Protein AF-A0A7C4EE98-F1 (afdb_monomer_lite)

Sequence (239 aa):
MAIRALLILAWLLTGASARAADLVVQLPQDARPRTAAAVATSMKLQSPGQIDGRTITYSNLLPATAYNLLITLHDGTVLTGVDMRWHSIEKPAADPRPLSDDDREQIRALVQDVRQFYDRSEILILQGDHDRATALVQQIRDSAFHSDKGGEVIWRVELWYFKNRHGGWERVSQTNKVLRRERFASRRLYQDQTSRIRWLPLLGGIELPKDGPPLTISLESLQPQTRPAAPSPADAASD

pLDDT: mean 84.65, std 18.75, range [30.66, 98.5]

Foldseek 3Di:
DDDDDDDDDPPPPPPVPQDKFKAKEAEAPPFAWDWKWKAFPVDRDIFTWDDDGRMTMTIRDGFPTWTWMWTATPVRFIETADAFDDLDPDDDDPDFAADDPVNVVLVQVVQQVDDPQFPGKDFPDWDGGLFKIKTWMKTKHQDDDDVDPHAKMKIWTKIWMWGQDPNHIDTDPPSIDTPDIDIGPHPVVVCVNVVSYQYENQSGRDGDHSDDHHHYHYDNDSHHDDDDPDPDPVVVPPD

Structure (mmCIF, N/CA/C/O backbone):
data_AF-A0A7C4EE98-F1
#
_entry.id   AF-A0A7C4EE98-F1
#
loop_
_atom_site.group_PDB
_atom_site.id
_atom_site.type_symbol
_atom_site.label_atom_id
_atom_site.label_alt_id
_atom_site.label_comp_id
_atom_site.label_asym_id
_atom_site.label_entity_id
_atom_site.label_seq_id
_atom_site.pdbx_PDB_ins_code
_atom_site.Cartn_x
_atom_site.Cartn_y
_atom_site.Cartn_z
_atom_site.occupancy
_atom_site.B_iso_or_equiv
_atom_site.auth_seq_id
_atom_site.auth_comp_id
_atom_site.auth_asym_id
_atom_site.auth_atom_id
_atom_site.pdbx_PDB_model_num
ATOM 1 N N . MET A 1 1 ? 43.988 61.043 5.765 1.00 46.03 1 MET A N 1
ATOM 2 C CA . MET A 1 1 ? 42.739 61.214 4.991 1.00 46.03 1 MET A CA 1
ATOM 3 C C . MET A 1 1 ? 42.918 60.532 3.641 1.00 46.03 1 MET A C 1
ATOM 5 O O . MET A 1 1 ? 43.632 61.074 2.817 1.00 46.03 1 MET A O 1
ATOM 9 N N . ALA A 1 2 ? 42.350 59.338 3.458 1.00 39.41 2 ALA A N 1
ATOM 10 C CA . ALA A 1 2 ? 41.950 58.767 2.165 1.00 39.41 2 ALA A CA 1
ATOM 11 C C . ALA A 1 2 ? 41.293 57.404 2.443 1.00 39.41 2 ALA A C 1
ATOM 13 O O . ALA A 1 2 ? 41.957 56.428 2.774 1.00 39.41 2 ALA A O 1
ATOM 14 N N . ILE A 1 3 ? 39.965 57.400 2.398 1.00 44.47 3 ILE A N 1
ATOM 15 C CA . ILE A 1 3 ? 39.073 56.242 2.503 1.00 44.47 3 ILE A CA 1
ATOM 16 C C . ILE A 1 3 ? 38.818 55.739 1.080 1.00 44.47 3 ILE A C 1
ATOM 18 O O . ILE A 1 3 ? 38.546 56.586 0.229 1.00 44.47 3 ILE A O 1
ATOM 22 N N . ARG A 1 4 ? 38.852 54.413 0.851 1.00 41.12 4 ARG A N 1
ATOM 23 C CA . ARG A 1 4 ? 38.149 53.610 -0.193 1.00 41.12 4 ARG A CA 1
ATOM 24 C C . ARG A 1 4 ? 38.971 52.342 -0.489 1.00 41.12 4 ARG A C 1
ATOM 26 O O . ARG A 1 4 ? 40.186 52.419 -0.514 1.00 41.12 4 ARG A O 1
ATOM 33 N N . ALA A 1 5 ? 38.427 51.158 -0.737 1.00 38.50 5 ALA A N 1
ATOM 34 C CA . ALA A 1 5 ? 37.055 50.702 -0.894 1.00 38.50 5 ALA A CA 1
ATOM 35 C C . ALA A 1 5 ? 37.012 49.218 -0.484 1.00 38.50 5 ALA A C 1
ATOM 37 O O . ALA A 1 5 ? 37.870 48.442 -0.899 1.00 38.50 5 ALA A O 1
ATOM 38 N N . LEU A 1 6 ? 36.025 48.828 0.324 1.00 41.94 6 LEU A N 1
ATOM 39 C CA . LEU A 1 6 ? 35.748 47.427 0.630 1.00 41.94 6 LEU A CA 1
ATOM 40 C C . LEU A 1 6 ? 34.720 46.926 -0.395 1.00 41.94 6 LEU A C 1
ATOM 42 O O . LEU A 1 6 ? 33.565 47.348 -0.380 1.00 41.94 6 LEU A O 1
ATOM 46 N N . LEU A 1 7 ? 35.161 46.069 -1.314 1.00 41.66 7 LEU A N 1
ATOM 47 C CA . LEU A 1 7 ? 34.306 45.332 -2.243 1.00 41.66 7 LEU A CA 1
ATOM 48 C C . LEU A 1 7 ? 33.562 44.247 -1.453 1.00 41.66 7 LEU A C 1
ATOM 50 O O . LEU A 1 7 ? 34.134 43.213 -1.117 1.00 41.66 7 LEU A O 1
ATOM 54 N N . ILE A 1 8 ? 32.292 44.491 -1.130 1.00 42.56 8 ILE A N 1
ATOM 55 C CA . ILE A 1 8 ? 31.392 43.457 -0.611 1.00 42.56 8 ILE A CA 1
ATOM 56 C C . ILE A 1 8 ? 30.838 42.703 -1.820 1.00 42.56 8 ILE A C 1
ATOM 58 O O . ILE A 1 8 ? 29.968 43.191 -2.540 1.00 42.56 8 ILE A O 1
ATOM 62 N N . LEU A 1 9 ? 31.389 41.515 -2.056 1.00 43.41 9 LEU A N 1
ATOM 63 C CA . LEU A 1 9 ? 30.912 40.565 -3.051 1.00 43.41 9 LEU A CA 1
ATOM 64 C C . LEU A 1 9 ? 29.631 39.907 -2.515 1.00 43.41 9 LEU A C 1
ATOM 66 O O . LEU A 1 9 ? 29.686 38.948 -1.747 1.00 43.41 9 LEU A O 1
ATOM 70 N N . ALA A 1 10 ? 28.472 40.452 -2.883 1.00 40.06 10 ALA A N 1
ATOM 71 C CA . ALA A 1 10 ? 27.182 39.834 -2.608 1.00 40.06 10 ALA A CA 1
ATOM 72 C C . ALA A 1 10 ? 27.034 38.575 -3.478 1.00 40.06 10 ALA A C 1
ATOM 74 O O . ALA A 1 10 ? 26.709 38.651 -4.662 1.00 40.06 10 ALA A O 1
ATOM 75 N N . TRP A 1 11 ? 27.299 37.409 -2.890 1.00 44.88 11 TRP A N 1
ATOM 76 C CA . TRP A 1 11 ? 26.906 36.131 -3.471 1.00 44.88 11 TRP A CA 1
ATOM 77 C C . TRP A 1 11 ? 25.377 36.050 -3.477 1.00 44.88 11 TRP A C 1
ATOM 79 O O . TRP A 1 11 ? 24.742 35.824 -2.448 1.00 44.88 11 TRP A O 1
ATOM 89 N N . LEU A 1 12 ? 24.786 36.255 -4.654 1.00 40.84 12 LEU A N 1
ATOM 90 C CA . LEU A 1 12 ? 23.417 35.857 -4.955 1.00 40.84 12 LEU A CA 1
ATOM 91 C C . LEU A 1 12 ? 23.330 34.332 -4.825 1.00 40.84 12 LEU A C 1
ATOM 93 O O . LEU A 1 12 ? 23.639 33.591 -5.754 1.00 40.84 12 LEU A O 1
ATOM 97 N N . LEU A 1 13 ? 22.907 33.868 -3.651 1.00 40.53 13 LEU A N 1
ATOM 98 C CA . LEU A 1 13 ? 22.314 32.548 -3.476 1.00 40.53 13 LEU A CA 1
ATOM 99 C C . LEU A 1 13 ? 21.008 32.528 -4.277 1.00 40.53 13 LEU A C 1
ATOM 101 O O . LEU A 1 13 ? 19.932 32.808 -3.753 1.00 40.53 13 LEU A O 1
ATOM 105 N N . THR A 1 14 ? 21.095 32.211 -5.566 1.00 42.62 14 THR A N 1
ATOM 106 C CA . THR A 1 14 ? 19.954 31.760 -6.364 1.00 42.62 14 THR A CA 1
ATOM 107 C C . THR A 1 14 ? 19.571 30.363 -5.884 1.00 42.62 14 THR A C 1
ATOM 109 O O . THR A 1 14 ? 19.833 29.349 -6.526 1.00 42.62 14 THR A O 1
ATOM 112 N N . GLY A 1 15 ? 18.961 30.300 -4.699 1.00 40.34 15 GLY A N 1
ATOM 113 C CA . GLY A 1 15 ? 18.220 29.124 -4.283 1.00 40.34 15 GLY A CA 1
ATOM 114 C C . GLY A 1 15 ? 17.138 28.889 -5.326 1.00 40.34 15 GLY A C 1
ATOM 115 O O . GLY A 1 15 ? 16.250 29.722 -5.494 1.00 40.34 15 GLY A O 1
ATOM 116 N N . ALA A 1 16 ? 17.241 27.794 -6.075 1.00 44.59 16 ALA A N 1
ATOM 117 C CA . ALA A 1 16 ? 16.157 27.342 -6.926 1.00 44.59 16 ALA A CA 1
ATOM 118 C C . ALA A 1 16 ? 14.964 27.049 -6.010 1.00 44.59 16 ALA A C 1
ATOM 120 O O . ALA A 1 16 ? 14.905 25.989 -5.390 1.00 44.59 16 ALA A O 1
ATOM 121 N N . SER A 1 17 ? 14.049 28.008 -5.877 1.00 48.56 17 SER A N 1
ATOM 122 C CA . SER A 1 17 ? 12.783 27.800 -5.188 1.00 48.56 17 SER A CA 1
ATOM 123 C C . SER A 1 17 ? 12.078 26.662 -5.909 1.00 48.56 17 SER A C 1
ATOM 125 O O . SER A 1 17 ? 11.621 26.831 -7.040 1.00 48.56 17 SER A O 1
ATOM 127 N N . ALA A 1 18 ? 12.057 25.479 -5.296 1.00 54.88 18 ALA A N 1
ATOM 128 C CA . ALA A 1 18 ? 11.230 24.387 -5.773 1.00 54.88 18 ALA A CA 1
ATOM 129 C C . ALA A 1 18 ? 9.796 24.921 -5.820 1.00 54.88 18 ALA A C 1
ATOM 131 O O . ALA A 1 18 ? 9.257 25.345 -4.794 1.00 54.88 18 ALA A O 1
ATOM 132 N N . ARG A 1 19 ? 9.219 25.009 -7.020 1.00 61.69 19 ARG A N 1
ATOM 133 C CA . ARG A 1 19 ? 7.836 25.440 -7.154 1.00 61.69 19 ARG A CA 1
ATOM 134 C C . ARG A 1 19 ? 6.951 24.351 -6.573 1.00 61.69 19 ARG A C 1
ATOM 136 O O . ARG A 1 19 ? 7.147 23.172 -6.83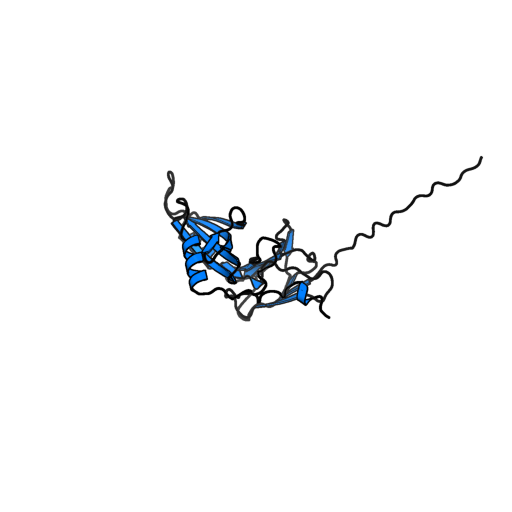2 1.00 61.69 19 ARG A O 1
ATOM 143 N N . ALA A 1 20 ? 6.015 24.785 -5.746 1.00 73.19 20 ALA A N 1
ATOM 144 C CA . ALA A 1 20 ? 4.870 24.010 -5.320 1.00 73.19 20 ALA A CA 1
ATOM 145 C C . ALA A 1 20 ? 4.225 23.302 -6.524 1.00 73.19 20 ALA A C 1
ATOM 147 O O . ALA A 1 20 ? 3.910 23.965 -7.512 1.00 73.19 20 ALA A O 1
ATOM 148 N N . ALA A 1 21 ? 4.044 21.985 -6.436 1.00 86.12 21 ALA A N 1
ATOM 149 C CA . ALA A 1 21 ? 3.296 21.209 -7.418 1.00 86.12 21 ALA A CA 1
ATOM 150 C C . ALA A 1 21 ? 1.961 20.744 -6.824 1.00 86.12 21 ALA A C 1
ATOM 152 O O . ALA A 1 21 ? 1.865 20.469 -5.622 1.00 86.12 21 ALA A O 1
ATOM 153 N N . ASP A 1 22 ? 0.951 20.636 -7.683 1.00 91.69 22 ASP A N 1
ATOM 154 C CA . ASP A 1 22 ? -0.396 20.233 -7.298 1.00 91.69 22 ASP A CA 1
ATOM 155 C C . ASP A 1 22 ? -0.695 18.805 -7.774 1.00 91.69 22 ASP A C 1
ATOM 157 O O . ASP A 1 22 ? -0.281 18.376 -8.855 1.00 91.69 22 ASP A O 1
ATOM 161 N N . LEU A 1 23 ? -1.438 18.067 -6.954 1.00 95.62 23 LEU A N 1
ATOM 162 C CA . LEU A 1 23 ? -1.912 16.715 -7.229 1.00 95.62 23 LEU A CA 1
ATOM 163 C C . LEU A 1 23 ? -3.426 16.675 -7.072 1.00 95.62 23 LEU A C 1
ATOM 165 O O . LEU A 1 23 ? -3.955 17.060 -6.031 1.00 95.62 23 LEU A O 1
ATOM 169 N N . VAL A 1 24 ? -4.114 16.149 -8.076 1.00 96.94 24 VAL A N 1
ATOM 170 C CA . VAL A 1 24 ? -5.563 15.967 -8.076 1.00 96.94 24 VAL A CA 1
ATOM 171 C C . VAL A 1 24 ? -5.880 14.478 -8.095 1.00 96.94 24 VAL A C 1
ATOM 173 O O . VAL A 1 24 ? -5.352 13.728 -8.913 1.00 96.94 24 VAL A O 1
ATOM 176 N N . VAL A 1 25 ? -6.766 14.039 -7.207 1.00 97.50 25 VAL A N 1
ATOM 177 C CA . VAL A 1 25 ? -7.288 12.671 -7.172 1.00 97.50 25 VAL A CA 1
ATOM 178 C C . VAL A 1 25 ? -8.790 12.700 -7.390 1.00 97.50 25 VAL A C 1
ATOM 180 O O . VAL A 1 25 ? -9.510 13.373 -6.659 1.00 97.50 25 VAL A O 1
ATOM 183 N N . GLN A 1 26 ? -9.270 11.938 -8.365 1.00 97.56 26 GLN A N 1
ATOM 184 C CA . GLN A 1 26 ? -10.691 11.731 -8.621 1.00 97.56 26 GLN A CA 1
ATOM 185 C C . GLN A 1 26 ? -11.092 10.342 -8.124 1.00 97.56 26 GLN A C 1
ATOM 187 O O . GLN A 1 26 ? -10.565 9.333 -8.591 1.00 97.56 26 GLN A O 1
ATOM 192 N N . LEU A 1 27 ? -12.013 10.283 -7.165 1.00 96.94 27 LEU A N 1
ATOM 193 C CA . LEU A 1 27 ? -12.520 9.033 -6.595 1.00 96.94 27 LEU A CA 1
ATOM 194 C C . LEU A 1 27 ? -13.693 8.451 -7.413 1.00 96.94 27 LEU A C 1
ATOM 196 O O . LEU A 1 27 ? -14.410 9.221 -8.065 1.00 96.94 27 LEU A O 1
ATOM 200 N N . PRO A 1 28 ? -13.951 7.126 -7.356 1.00 95.38 28 PRO A N 1
ATOM 201 C CA . PRO A 1 28 ? -15.078 6.505 -8.056 1.00 95.38 28 PRO A CA 1
ATOM 202 C C . PRO A 1 28 ? -16.425 7.003 -7.513 1.00 95.38 28 PRO A C 1
ATOM 204 O O . PRO A 1 28 ? -16.492 7.639 -6.462 1.00 95.38 28 PRO A O 1
ATOM 207 N N . GLN A 1 29 ? -17.510 6.775 -8.259 1.00 90.81 29 GLN A N 1
ATOM 208 C CA . GLN A 1 29 ? -18.817 7.401 -7.994 1.00 90.81 29 GLN A CA 1
ATOM 209 C C . GLN A 1 29 ? -19.398 7.096 -6.604 1.00 90.81 29 GLN A C 1
ATOM 211 O O . GLN A 1 29 ? -20.110 7.924 -6.038 1.00 90.81 29 GLN A O 1
ATOM 216 N N . ASP A 1 30 ? -19.090 5.927 -6.056 1.00 90.06 30 ASP A N 1
ATOM 217 C CA . ASP A 1 30 ? -19.547 5.432 -4.760 1.00 90.06 30 ASP A CA 1
ATOM 218 C C . ASP A 1 30 ? -18.696 5.926 -3.577 1.00 90.06 30 ASP A C 1
ATOM 220 O O . ASP A 1 30 ? -19.138 5.881 -2.426 1.00 90.06 30 ASP A O 1
ATOM 224 N N . ALA A 1 31 ? -17.501 6.457 -3.836 1.00 95.31 31 ALA A N 1
ATOM 225 C CA . ALA A 1 31 ? -16.585 6.894 -2.796 1.00 95.31 31 ALA A CA 1
ATOM 226 C C . ALA A 1 31 ? -16.911 8.305 -2.285 1.00 95.31 31 ALA A C 1
ATOM 228 O O . ALA A 1 31 ? -17.008 9.273 -3.042 1.00 95.31 31 ALA A O 1
ATOM 229 N N . ARG A 1 32 ? -17.019 8.432 -0.958 1.00 97.25 32 ARG A N 1
ATOM 230 C CA . ARG A 1 32 ? -17.240 9.709 -0.263 1.00 97.25 32 ARG A CA 1
ATOM 231 C C . ARG A 1 32 ? -16.076 9.997 0.682 1.00 97.25 32 ARG A C 1
ATOM 233 O O . ARG A 1 32 ? -16.052 9.422 1.775 1.00 97.25 32 ARG A O 1
ATOM 240 N N . PRO A 1 33 ? -15.106 10.838 0.290 1.00 97.94 33 PRO A N 1
ATOM 241 C CA . PRO A 1 33 ? -13.953 11.139 1.127 1.00 97.94 33 PRO A CA 1
ATOM 242 C C . PRO A 1 33 ? -14.365 11.989 2.330 1.00 97.94 33 PRO A C 1
ATOM 244 O O . PRO A 1 33 ? -15.093 12.966 2.200 1.00 97.94 33 PRO A O 1
ATOM 247 N N . ARG A 1 34 ? -13.882 11.603 3.511 1.00 98.25 34 ARG A N 1
ATOM 248 C CA . ARG A 1 34 ? -14.052 12.327 4.776 1.00 98.25 34 ARG A CA 1
ATOM 249 C C . ARG A 1 34 ? -12.792 13.103 5.145 1.00 98.25 34 ARG A C 1
ATOM 251 O O . ARG A 1 34 ? -12.872 14.237 5.601 1.00 98.25 34 ARG A O 1
ATOM 258 N N . THR A 1 35 ? -11.628 12.477 4.991 1.00 98.50 35 THR A N 1
ATOM 259 C CA . THR A 1 35 ? -10.321 13.103 5.231 1.00 98.50 35 THR A CA 1
ATOM 260 C C . THR A 1 35 ? -9.341 12.664 4.161 1.00 98.50 35 THR A C 1
ATOM 262 O O . THR A 1 35 ? -9.396 11.514 3.725 1.00 98.50 35 THR A O 1
ATOM 265 N N . ALA A 1 36 ? -8.398 13.528 3.806 1.00 98.31 36 ALA A N 1
ATOM 266 C CA . ALA A 1 36 ? -7.365 13.215 2.835 1.00 98.31 36 ALA A CA 1
ATOM 267 C C . ALA A 1 36 ? -6.030 13.846 3.238 1.00 98.31 36 ALA A C 1
ATOM 269 O O . ALA A 1 36 ? -5.986 14.997 3.674 1.00 98.31 36 ALA A O 1
ATOM 270 N N . ALA A 1 37 ? -4.941 13.099 3.085 1.00 98.31 37 ALA A N 1
ATOM 271 C CA . ALA A 1 37 ? -3.594 13.585 3.344 1.00 98.31 37 ALA A CA 1
ATOM 272 C C . ALA A 1 37 ? -2.573 12.958 2.389 1.00 98.31 37 ALA A C 1
ATOM 274 O O . ALA A 1 37 ? -2.687 11.785 2.048 1.00 98.31 37 ALA A O 1
ATOM 275 N N . ALA A 1 38 ? -1.574 13.733 1.983 1.00 97.81 38 ALA A N 1
ATOM 276 C CA . ALA A 1 38 ? -0.376 13.256 1.309 1.00 97.81 38 ALA A CA 1
ATOM 277 C C . ALA A 1 38 ? 0.753 13.176 2.340 1.00 97.81 38 ALA A C 1
ATOM 279 O O . ALA A 1 38 ? 1.055 14.163 3.011 1.00 97.81 38 ALA A O 1
ATOM 280 N N . VAL A 1 39 ? 1.367 12.005 2.487 1.00 96.94 39 VAL A N 1
ATOM 281 C CA . VAL A 1 39 ? 2.438 11.754 3.457 1.00 96.94 39 VAL A CA 1
ATOM 282 C C . VAL A 1 39 ? 3.746 11.564 2.706 1.00 96.94 39 VAL A C 1
ATOM 284 O O . VAL A 1 39 ? 3.877 10.621 1.922 1.00 96.94 39 VAL A O 1
ATOM 287 N N . ALA A 1 40 ? 4.712 12.450 2.936 1.00 95.31 40 ALA A N 1
ATOM 288 C CA . ALA A 1 40 ? 6.035 12.321 2.341 1.00 95.31 40 ALA A CA 1
ATOM 289 C C . ALA A 1 40 ? 6.738 11.079 2.909 1.00 95.31 40 ALA A C 1
ATOM 291 O O . ALA A 1 40 ? 6.761 10.844 4.114 1.00 95.31 40 ALA A O 1
ATOM 292 N N . THR A 1 41 ? 7.321 10.257 2.044 1.00 88.81 41 THR A N 1
ATOM 293 C CA . THR A 1 41 ? 7.880 8.954 2.444 1.00 88.81 41 THR A CA 1
ATOM 294 C C . THR A 1 41 ? 9.255 9.046 3.108 1.00 88.81 41 THR A C 1
ATOM 296 O O . THR A 1 41 ? 9.636 8.125 3.833 1.00 88.81 41 THR A O 1
ATOM 299 N N . SER A 1 42 ? 9.992 10.132 2.862 1.00 86.69 42 SER A N 1
ATOM 300 C CA . SER A 1 42 ? 11.355 10.375 3.353 1.00 86.69 42 SER A CA 1
ATOM 301 C C . SER A 1 42 ? 11.418 11.292 4.577 1.00 86.69 42 SER A C 1
ATOM 303 O O . SER A 1 42 ? 12.473 11.427 5.193 1.00 86.69 42 SER A O 1
ATOM 305 N N . MET A 1 43 ? 10.306 11.929 4.948 1.00 88.75 43 MET A N 1
ATOM 306 C CA . MET A 1 43 ? 10.261 12.928 6.014 1.00 88.75 43 MET A CA 1
ATOM 307 C C . MET A 1 43 ? 8.910 12.911 6.722 1.00 88.75 43 MET A C 1
ATOM 309 O O . MET A 1 43 ? 7.908 12.475 6.170 1.00 88.75 43 MET A O 1
ATOM 313 N N . LYS A 1 44 ? 8.855 13.430 7.948 1.00 86.19 44 LYS A N 1
ATOM 314 C CA . LYS A 1 44 ? 7.610 13.527 8.728 1.00 86.19 44 LYS A CA 1
ATOM 315 C C . LYS A 1 44 ? 6.750 14.719 8.281 1.00 86.19 44 LYS A C 1
ATOM 317 O O . LYS A 1 44 ? 6.345 15.526 9.111 1.00 86.19 44 LYS A O 1
ATOM 322 N N . LEU A 1 45 ? 6.520 14.851 6.975 1.00 93.19 45 LEU A N 1
ATOM 323 C CA . LEU A 1 45 ? 5.677 15.889 6.388 1.00 93.19 45 LEU A CA 1
ATOM 324 C C . LEU A 1 45 ? 4.355 15.277 5.933 1.00 93.19 45 LEU A C 1
ATOM 326 O O . LEU A 1 45 ? 4.334 14.301 5.180 1.00 93.19 45 LEU A O 1
ATOM 330 N N . GLN A 1 46 ? 3.262 15.889 6.372 1.00 95.75 46 GLN A N 1
ATOM 331 C CA . GLN A 1 46 ? 1.916 15.548 5.951 1.00 95.75 46 GLN A CA 1
ATOM 332 C C . GLN A 1 46 ? 1.224 16.807 5.439 1.00 95.75 46 GLN A C 1
ATOM 334 O O . GLN A 1 46 ? 1.148 17.807 6.152 1.00 95.75 46 GLN A O 1
ATOM 339 N N . SER A 1 47 ? 0.698 16.731 4.223 1.00 96.75 47 SER A N 1
ATOM 340 C CA . SER A 1 47 ? -0.034 17.820 3.583 1.00 96.75 47 SER A CA 1
ATOM 341 C C . SER A 1 47 ? -1.511 17.436 3.471 1.00 96.75 47 SER A C 1
ATOM 343 O O . SER A 1 47 ? -1.813 16.389 2.891 1.00 96.75 47 SER A O 1
ATOM 345 N N . PRO A 1 48 ? -2.447 18.217 4.034 1.00 97.88 48 PRO A N 1
ATOM 346 C CA . PRO A 1 48 ? -3.871 17.924 3.911 1.00 97.88 48 PRO A CA 1
ATOM 347 C C . PRO A 1 48 ? -4.344 18.106 2.462 1.00 97.88 48 PRO A C 1
ATOM 349 O O . PRO A 1 48 ? -3.879 19.002 1.760 1.00 97.88 48 PRO A O 1
ATOM 352 N N . GLY A 1 49 ? -5.276 17.260 2.027 1.00 97.62 49 GLY A N 1
ATOM 353 C CA . GLY A 1 49 ? -5.988 17.426 0.761 1.00 97.62 49 GLY A CA 1
ATOM 354 C C . GLY A 1 49 ? -7.281 18.212 0.962 1.00 97.62 49 GLY A C 1
ATOM 355 O O . GLY A 1 49 ? -8.013 17.968 1.924 1.00 97.62 49 GLY A O 1
ATOM 356 N N . GLN A 1 50 ? -7.574 19.137 0.055 1.00 98.31 50 GLN A N 1
ATOM 357 C CA . GLN A 1 50 ? -8.868 19.807 -0.031 1.00 98.31 50 GLN A CA 1
ATOM 358 C C . GLN A 1 50 ? -9.858 18.897 -0.752 1.00 98.31 50 GLN A C 1
ATOM 360 O O . GLN A 1 50 ? -9.569 18.413 -1.841 1.00 98.31 50 GLN A O 1
ATOM 365 N N . ILE A 1 51 ? -11.007 18.648 -0.129 1.00 98.44 51 ILE A N 1
ATOM 366 C CA . ILE A 1 51 ? -12.046 17.759 -0.652 1.00 98.44 51 ILE A CA 1
ATOM 367 C C . ILE A 1 51 ? -13.162 18.609 -1.265 1.00 98.44 51 ILE A C 1
ATOM 369 O O . ILE A 1 51 ? -13.783 19.398 -0.555 1.00 98.44 51 ILE A O 1
ATOM 373 N N . ASP A 1 52 ? -13.446 18.389 -2.547 1.00 97.50 52 ASP A N 1
ATOM 374 C CA . ASP A 1 52 ? -14.604 18.928 -3.265 1.00 97.50 52 ASP A CA 1
ATOM 375 C C . ASP A 1 52 ? -15.378 17.778 -3.929 1.00 97.50 52 ASP A C 1
ATOM 377 O O . ASP A 1 52 ? -15.012 17.244 -4.983 1.00 97.50 52 ASP A O 1
ATOM 381 N N . GLY A 1 53 ? -16.423 17.310 -3.243 1.00 96.19 53 GLY A N 1
ATOM 382 C CA . GLY A 1 53 ? -17.182 16.128 -3.641 1.00 96.19 53 GLY A CA 1
ATOM 383 C C . GLY A 1 53 ? -16.306 14.871 -3.699 1.00 96.19 53 GLY A C 1
ATOM 384 O O . GLY A 1 53 ? -15.950 14.302 -2.669 1.00 96.19 53 GLY A O 1
ATOM 385 N N . ARG A 1 54 ? -15.992 14.413 -4.917 1.00 96.69 54 ARG A N 1
ATOM 386 C CA . ARG A 1 54 ? -15.136 13.237 -5.185 1.00 96.69 54 ARG A CA 1
ATOM 387 C C . ARG A 1 54 ? -13.723 13.606 -5.626 1.00 96.69 54 ARG A C 1
ATOM 389 O O . ARG A 1 54 ? -12.907 12.714 -5.856 1.00 96.69 54 ARG A O 1
ATOM 396 N N . THR A 1 55 ? -13.454 14.894 -5.769 1.00 97.75 55 THR A N 1
ATOM 397 C CA . THR A 1 55 ? -12.158 15.418 -6.172 1.00 97.75 55 THR A CA 1
ATOM 398 C C . THR A 1 55 ? -11.392 15.826 -4.926 1.00 97.75 55 THR A C 1
ATOM 400 O O . THR A 1 55 ? -11.932 16.478 -4.033 1.00 97.75 55 THR A O 1
ATOM 403 N N . ILE A 1 56 ? -10.131 15.422 -4.852 1.00 98.38 56 ILE A N 1
ATOM 404 C CA . ILE A 1 56 ? -9.219 15.799 -3.782 1.00 98.38 56 ILE A CA 1
ATOM 405 C C . ILE A 1 56 ? -8.040 16.521 -4.409 1.00 98.38 56 ILE A C 1
ATOM 407 O O . ILE A 1 56 ? -7.358 15.948 -5.255 1.00 98.38 56 ILE A O 1
ATOM 411 N N . THR A 1 57 ? -7.774 17.739 -3.961 1.00 98.06 57 THR A N 1
ATOM 412 C CA . THR A 1 57 ? -6.637 18.537 -4.421 1.00 98.06 57 THR A CA 1
ATOM 413 C C . THR A 1 57 ? -5.622 18.682 -3.299 1.00 98.06 57 THR A C 1
ATOM 415 O O . THR A 1 57 ? -5.942 19.149 -2.206 1.00 98.06 57 THR A O 1
ATOM 418 N N . TYR A 1 58 ? -4.382 18.294 -3.564 1.00 96.88 58 TYR A N 1
ATOM 419 C CA . TYR A 1 58 ? -3.238 18.543 -2.699 1.00 96.88 58 TYR A CA 1
ATOM 420 C C . TYR A 1 58 ? -2.390 19.621 -3.348 1.00 96.88 58 TYR A C 1
ATOM 422 O O . TYR A 1 58 ? -1.819 19.391 -4.412 1.00 96.88 58 TYR A O 1
ATOM 430 N N . SER A 1 59 ? -2.308 20.778 -2.704 1.00 94.19 59 SER A N 1
ATOM 431 C CA . SER A 1 59 ? -1.536 21.902 -3.221 1.00 94.19 59 SER A CA 1
ATOM 432 C C . SER A 1 59 ? -0.211 22.056 -2.498 1.00 94.19 59 SER A C 1
ATOM 434 O O . SER A 1 59 ? -0.075 21.684 -1.328 1.00 94.19 59 SER A O 1
ATOM 436 N N . ASN A 1 60 ? 0.749 22.676 -3.177 1.00 91.69 60 ASN A N 1
ATOM 437 C CA . ASN A 1 60 ? 2.061 22.995 -2.612 1.00 91.69 60 ASN A CA 1
ATOM 438 C C . ASN A 1 60 ? 2.845 21.780 -2.109 1.00 91.69 60 ASN A C 1
ATOM 440 O O . ASN A 1 60 ? 3.551 21.848 -1.099 1.00 91.69 60 ASN A O 1
ATOM 444 N N . LEU A 1 61 ? 2.733 20.662 -2.821 1.00 93.50 61 LEU A N 1
ATOM 445 C CA . LEU A 1 61 ? 3.580 19.508 -2.576 1.00 93.50 61 LEU A CA 1
ATOM 446 C C . LEU A 1 61 ? 4.990 19.771 -3.113 1.00 93.50 61 LEU A C 1
ATOM 448 O O . LEU A 1 61 ? 5.184 20.499 -4.090 1.00 93.50 61 LEU A O 1
ATOM 452 N N . LEU A 1 62 ? 5.984 19.186 -2.445 1.00 91.94 62 LEU A N 1
ATOM 453 C CA . LEU A 1 62 ? 7.380 19.312 -2.838 1.00 91.94 62 LEU A CA 1
ATOM 454 C C . LEU A 1 62 ? 7.634 18.441 -4.077 1.00 91.94 62 LEU A C 1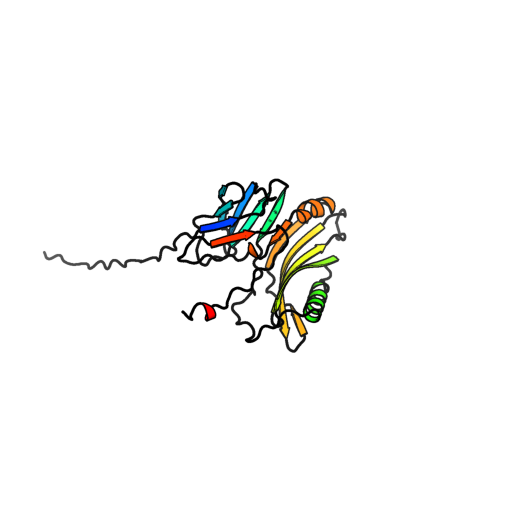
ATOM 456 O O . LEU A 1 62 ? 7.372 17.235 -4.032 1.00 91.94 62 LEU A O 1
ATOM 460 N N . PRO A 1 63 ? 8.178 18.996 -5.169 1.00 89.62 63 PRO A N 1
ATOM 461 C CA . PRO A 1 63 ? 8.591 18.190 -6.308 1.00 89.62 63 PRO A CA 1
ATOM 462 C C . PRO A 1 63 ? 9.671 17.173 -5.954 1.00 89.62 63 PRO A C 1
ATOM 464 O O . PRO A 1 63 ? 10.394 17.341 -4.967 1.00 89.62 63 PRO A O 1
ATOM 467 N N . ALA A 1 64 ? 9.793 16.129 -6.780 1.00 86.50 64 ALA A N 1
ATOM 468 C CA . ALA A 1 64 ? 10.778 15.051 -6.606 1.00 86.50 64 ALA A CA 1
ATOM 469 C C . ALA A 1 64 ? 10.772 14.408 -5.198 1.00 86.50 64 ALA A C 1
ATOM 471 O O . ALA A 1 64 ? 11.746 13.794 -4.768 1.00 86.50 64 ALA A O 1
ATOM 472 N N . THR A 1 65 ? 9.669 14.563 -4.463 1.00 91.56 65 THR A N 1
ATOM 473 C CA . THR A 1 65 ? 9.428 13.935 -3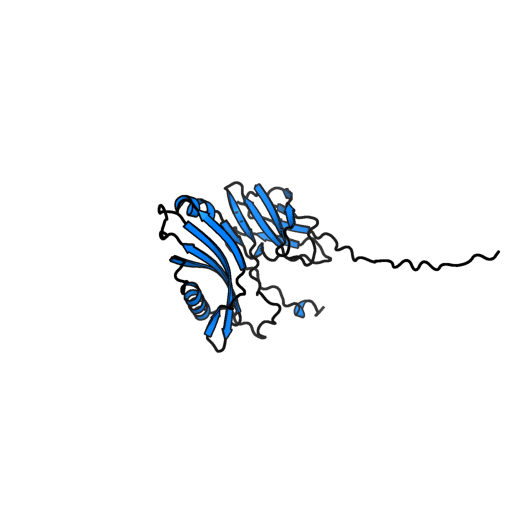.168 1.00 91.56 65 THR A CA 1
ATOM 474 C C . THR A 1 65 ? 8.332 12.906 -3.356 1.00 91.56 65 THR A C 1
ATOM 476 O O . THR A 1 65 ? 7.259 13.228 -3.858 1.00 91.56 65 THR A O 1
ATOM 479 N N . ALA A 1 66 ? 8.597 11.664 -2.957 1.00 94.06 66 ALA A N 1
ATOM 480 C CA . ALA A 1 66 ? 7.618 10.596 -3.063 1.00 94.06 66 ALA A CA 1
ATOM 481 C C . ALA A 1 66 ? 6.580 10.691 -1.940 1.00 94.06 66 ALA A C 1
ATOM 483 O O . ALA A 1 66 ? 6.936 10.654 -0.755 1.00 94.06 66 ALA A O 1
ATOM 484 N N . TYR A 1 67 ? 5.306 10.745 -2.319 1.00 96.50 67 TYR A N 1
ATOM 485 C CA . TYR A 1 67 ? 4.159 10.778 -1.419 1.00 96.50 67 TYR A CA 1
ATOM 486 C C . TYR A 1 67 ? 3.349 9.482 -1.473 1.00 96.50 67 TYR A C 1
ATOM 488 O O . TYR A 1 67 ? 3.125 8.906 -2.538 1.00 96.50 67 TYR A O 1
ATOM 496 N N . ASN A 1 68 ? 2.845 9.070 -0.312 1.00 97.06 68 ASN A N 1
ATOM 497 C CA . ASN A 1 68 ? 1.750 8.113 -0.197 1.00 97.06 68 ASN A CA 1
ATOM 498 C C . ASN A 1 68 ? 0.494 8.860 0.240 1.00 97.06 68 ASN A C 1
ATOM 500 O O . ASN A 1 68 ? 0.533 9.612 1.217 1.00 97.06 68 ASN A O 1
ATOM 504 N N . LEU A 1 69 ? -0.622 8.649 -0.453 1.00 98.19 69 LEU A N 1
ATOM 505 C CA . LEU A 1 69 ? -1.886 9.265 -0.062 1.00 98.19 69 LEU A CA 1
ATOM 506 C C . LEU A 1 69 ? -2.616 8.395 0.957 1.00 98.19 69 LEU A C 1
ATOM 508 O O . LEU A 1 69 ? -2.654 7.172 0.844 1.00 98.19 69 LEU A O 1
ATOM 512 N N . LEU A 1 70 ? -3.221 9.045 1.941 1.00 98.00 70 LEU A N 1
ATOM 513 C CA . LEU A 1 70 ? -4.096 8.442 2.930 1.00 98.00 70 LEU A CA 1
ATOM 514 C C . LEU A 1 70 ? -5.457 9.123 2.835 1.00 98.00 70 LEU A C 1
ATOM 516 O O . LEU A 1 70 ? -5.573 10.323 3.097 1.00 98.00 70 LEU A O 1
ATOM 520 N N . ILE A 1 71 ? -6.480 8.366 2.455 1.00 98.50 71 ILE A N 1
ATOM 521 C CA . ILE A 1 71 ? -7.841 8.877 2.284 1.00 98.50 71 ILE A CA 1
ATOM 522 C C . ILE A 1 71 ? -8.776 8.020 3.126 1.00 98.50 71 ILE A C 1
ATOM 524 O O . ILE A 1 71 ? -8.874 6.814 2.922 1.00 98.50 71 ILE A O 1
ATOM 528 N N . THR A 1 72 ? -9.482 8.644 4.061 1.00 98.44 72 THR A N 1
ATOM 529 C CA . THR A 1 72 ? -10.525 7.978 4.849 1.00 98.44 72 THR A CA 1
ATOM 530 C C . THR A 1 72 ? -11.868 8.349 4.255 1.00 98.44 72 THR A C 1
ATOM 532 O O . THR A 1 72 ? -12.154 9.536 4.089 1.00 98.44 72 THR A O 1
ATOM 535 N N . LEU A 1 73 ? -12.693 7.357 3.951 1.00 98.19 73 LEU A N 1
ATOM 536 C CA . LEU A 1 73 ? -14.050 7.535 3.456 1.00 98.19 73 LEU A CA 1
ATOM 537 C C . LEU A 1 73 ? -15.052 7.633 4.619 1.00 98.19 73 LEU A C 1
ATOM 539 O O . LEU A 1 73 ? -14.749 7.310 5.771 1.00 98.19 73 LEU A O 1
ATOM 543 N N . HIS A 1 74 ? -16.265 8.100 4.330 1.00 97.50 74 HIS A N 1
ATOM 544 C CA . HIS A 1 74 ? -17.328 8.252 5.330 1.00 97.50 74 HIS A CA 1
ATOM 545 C C . HIS A 1 74 ? -17.801 6.932 5.957 1.00 97.50 74 HIS A C 1
ATOM 547 O O . HIS A 1 74 ? -18.217 6.935 7.114 1.00 97.50 74 HIS A O 1
ATOM 553 N N . ASP A 1 75 ? -17.711 5.819 5.230 1.00 95.12 75 ASP A N 1
ATOM 554 C CA . ASP A 1 75 ? -18.026 4.469 5.720 1.00 95.12 75 ASP A CA 1
ATOM 555 C C . ASP A 1 75 ? -16.924 3.887 6.635 1.00 95.12 75 ASP A C 1
ATOM 557 O O . ASP A 1 75 ? -17.083 2.810 7.208 1.00 95.12 75 ASP A O 1
ATOM 561 N N . GLY A 1 76 ? -15.806 4.605 6.797 1.00 96.06 76 GLY A N 1
ATOM 562 C CA . GLY A 1 76 ? -14.645 4.177 7.570 1.00 96.06 76 GLY A CA 1
ATOM 563 C C . GLY A 1 76 ? -13.601 3.395 6.771 1.00 96.06 76 GLY A C 1
ATOM 564 O O . GLY A 1 76 ? -12.585 3.023 7.359 1.00 96.06 76 GLY A O 1
ATOM 565 N N . THR A 1 77 ? -13.807 3.168 5.470 1.00 96.50 77 THR A N 1
ATOM 566 C CA . THR A 1 77 ? -12.790 2.611 4.569 1.00 96.50 77 THR A CA 1
ATOM 567 C C . THR A 1 77 ? -11.581 3.547 4.502 1.00 96.50 77 THR A C 1
ATOM 569 O O . THR A 1 77 ? -11.725 4.766 4.417 1.00 96.50 77 THR A O 1
ATOM 572 N N . VAL A 1 78 ? -10.375 2.982 4.525 1.00 97.50 78 VAL A N 1
ATOM 573 C CA . VAL A 1 78 ? -9.108 3.719 4.465 1.00 97.50 78 VAL A CA 1
ATOM 574 C C . VAL A 1 78 ? -8.336 3.298 3.221 1.00 97.50 78 VAL A C 1
ATOM 576 O O . VAL A 1 78 ? -7.795 2.193 3.155 1.00 97.50 78 VAL A O 1
ATOM 579 N N . LEU A 1 79 ? -8.248 4.193 2.244 1.00 97.75 79 LEU A N 1
ATOM 580 C CA . LEU A 1 79 ? -7.413 4.025 1.061 1.00 97.75 79 LEU A CA 1
ATOM 581 C C . LEU A 1 79 ? -5.986 4.436 1.420 1.00 97.75 79 LEU A C 1
ATOM 583 O O . LEU A 1 79 ? -5.737 5.587 1.785 1.00 97.75 79 LEU A O 1
ATOM 587 N N . THR A 1 80 ? -5.059 3.487 1.339 1.00 97.00 80 THR A N 1
ATOM 588 C CA . THR A 1 80 ? -3.651 3.692 1.686 1.00 97.00 80 THR A CA 1
ATOM 589 C C . THR A 1 80 ? -2.775 3.490 0.463 1.00 97.00 80 THR A C 1
ATOM 591 O O . THR A 1 80 ? -2.681 2.385 -0.075 1.00 97.00 80 THR A O 1
ATOM 594 N N . GLY A 1 81 ? -2.107 4.561 0.049 1.00 97.25 81 GLY A N 1
ATOM 595 C CA . GLY A 1 81 ? -1.053 4.532 -0.948 1.00 97.25 81 GLY A CA 1
ATOM 596 C C . GLY A 1 81 ? 0.144 3.723 -0.476 1.00 97.25 81 GLY A C 1
ATOM 597 O O . GLY A 1 81 ? 0.621 3.895 0.648 1.00 97.25 81 GLY A O 1
ATOM 598 N N . VAL A 1 82 ? 0.643 2.850 -1.344 1.00 96.00 82 VAL A N 1
ATOM 599 C CA . VAL A 1 82 ? 1.843 2.052 -1.086 1.00 96.00 82 VAL A CA 1
ATOM 600 C C . VAL A 1 82 ? 2.820 2.172 -2.246 1.00 96.00 82 VAL A C 1
ATOM 602 O O . VAL A 1 82 ? 2.476 1.900 -3.391 1.00 96.00 82 VAL A O 1
ATOM 605 N N . ASP A 1 83 ? 4.039 2.614 -1.949 1.00 95.38 83 ASP A N 1
ATOM 606 C CA . ASP A 1 83 ? 5.113 2.678 -2.935 1.00 95.38 83 ASP A CA 1
ATOM 607 C C . ASP A 1 83 ? 5.658 1.268 -3.183 1.00 95.38 83 ASP A C 1
ATOM 609 O O . ASP A 1 83 ? 6.351 0.709 -2.335 1.00 95.38 83 ASP A O 1
ATOM 613 N N . MET A 1 84 ? 5.298 0.685 -4.324 1.00 95.50 84 MET A N 1
ATOM 614 C CA . MET A 1 84 ? 5.701 -0.668 -4.721 1.00 95.50 84 MET A CA 1
ATOM 615 C C . MET A 1 84 ? 6.977 -0.687 -5.577 1.00 95.50 84 MET A C 1
ATOM 617 O O . MET A 1 84 ? 7.370 -1.749 -6.069 1.00 95.50 84 MET A O 1
ATOM 621 N N . ARG A 1 85 ? 7.628 0.466 -5.788 1.00 93.44 85 ARG A N 1
ATOM 622 C CA . ARG A 1 85 ? 8.852 0.547 -6.595 1.00 93.44 85 ARG A CA 1
ATOM 623 C C . ARG A 1 85 ? 9.966 -0.308 -6.001 1.00 93.44 85 ARG A C 1
ATOM 625 O O . ARG A 1 85 ? 10.002 -0.580 -4.803 1.00 93.44 85 ARG A O 1
ATOM 632 N N . TRP A 1 86 ? 10.891 -0.720 -6.861 1.00 93.75 86 TRP A N 1
ATOM 633 C CA . TRP A 1 86 ? 12.086 -1.435 -6.436 1.00 93.75 86 TRP A CA 1
ATOM 634 C C . TRP A 1 86 ? 12.906 -0.593 -5.450 1.00 93.75 86 TRP A C 1
ATOM 636 O O . TRP A 1 86 ? 13.034 0.618 -5.608 1.00 93.75 86 TRP A O 1
ATOM 646 N N . HIS A 1 87 ? 13.473 -1.242 -4.433 1.00 89.62 87 HIS A N 1
ATOM 647 C CA . HIS A 1 87 ? 14.165 -0.576 -3.324 1.00 89.62 87 HIS A CA 1
ATOM 648 C C . HIS A 1 87 ? 15.449 0.185 -3.704 1.00 89.62 87 HIS A C 1
ATOM 650 O O . HIS A 1 87 ? 15.953 0.955 -2.887 1.00 89.62 87 HIS A O 1
ATOM 656 N N . SER A 1 88 ? 16.016 -0.056 -4.889 1.00 86.94 88 SER A N 1
ATOM 657 C CA . SER A 1 88 ? 17.283 0.532 -5.327 1.00 86.94 88 SER A CA 1
ATOM 658 C C . SER A 1 88 ? 17.185 1.136 -6.728 1.00 86.94 88 SER A C 1
ATOM 660 O O . SER A 1 88 ? 16.277 0.830 -7.499 1.00 86.94 88 SER A O 1
ATOM 662 N N . ILE A 1 89 ? 18.167 1.970 -7.076 1.00 83.25 89 ILE A N 1
ATOM 663 C CA . ILE A 1 89 ? 18.311 2.579 -8.409 1.00 83.25 89 ILE A CA 1
ATOM 664 C C . ILE A 1 89 ? 18.901 1.620 -9.458 1.00 83.25 89 ILE A C 1
ATOM 666 O O . ILE A 1 89 ? 19.269 2.051 -10.549 1.00 83.25 89 ILE A O 1
ATOM 670 N N . GLU A 1 90 ? 19.049 0.332 -9.130 1.00 82.44 90 GLU A N 1
ATOM 671 C CA . GLU A 1 90 ? 19.592 -0.661 -10.056 1.00 82.44 90 GLU A CA 1
ATOM 672 C C . GLU A 1 90 ? 18.753 -0.708 -11.340 1.00 82.44 90 GLU A C 1
ATOM 674 O O . GLU A 1 90 ? 17.514 -0.759 -11.301 1.00 82.44 90 GLU A O 1
ATOM 679 N N . LYS A 1 91 ? 19.442 -0.696 -12.486 1.00 81.06 91 LYS A N 1
ATOM 680 C CA . LYS A 1 91 ? 18.790 -0.781 -13.788 1.00 81.06 91 LYS A CA 1
ATOM 681 C C . LYS A 1 91 ? 18.096 -2.149 -13.908 1.00 81.06 91 LYS A C 1
ATOM 683 O O . LYS A 1 91 ? 18.753 -3.156 -13.652 1.00 81.06 91 LYS A O 1
ATOM 688 N N . PRO A 1 92 ? 16.804 -2.200 -14.278 1.00 80.12 92 PRO A N 1
ATOM 689 C CA . PRO A 1 92 ? 16.144 -3.466 -14.587 1.00 80.12 92 PRO A CA 1
ATOM 690 C C . PRO A 1 92 ? 16.858 -4.213 -15.718 1.00 80.12 92 PRO A C 1
ATOM 692 O O . PRO A 1 92 ? 17.586 -3.604 -16.513 1.00 80.12 92 PRO A O 1
ATOM 695 N N . ALA A 1 93 ? 16.600 -5.517 -15.818 1.00 82.06 93 ALA A N 1
ATOM 696 C CA . ALA A 1 93 ? 16.963 -6.299 -16.992 1.00 82.06 93 ALA A CA 1
ATOM 697 C C . ALA A 1 93 ? 16.508 -5.612 -18.295 1.00 82.06 93 ALA A C 1
ATOM 699 O O . ALA A 1 93 ? 15.477 -4.942 -18.343 1.00 82.06 93 ALA A O 1
ATOM 700 N N . ALA A 1 94 ? 17.297 -5.777 -19.361 1.00 80.44 94 ALA A N 1
ATOM 701 C CA . ALA A 1 94 ? 17.031 -5.134 -20.650 1.00 80.44 94 ALA A CA 1
ATOM 702 C C . ALA A 1 94 ? 15.730 -5.621 -21.316 1.00 80.44 94 ALA A C 1
ATOM 704 O O . ALA A 1 94 ? 15.141 -4.874 -22.090 1.00 80.44 94 ALA A O 1
ATOM 705 N N . ASP A 1 95 ? 15.293 -6.841 -20.998 1.00 81.88 95 ASP A N 1
ATOM 706 C CA . ASP A 1 95 ? 14.056 -7.448 -21.492 1.00 81.88 95 ASP A CA 1
ATOM 707 C C . ASP A 1 95 ? 13.244 -8.018 -20.311 1.00 81.88 95 ASP A C 1
ATOM 709 O O . ASP A 1 95 ? 13.408 -9.186 -19.933 1.00 81.88 95 ASP A O 1
ATOM 713 N N . PRO A 1 96 ? 12.438 -7.178 -19.636 1.00 80.38 96 PRO A N 1
ATOM 714 C CA . PRO A 1 96 ? 11.655 -7.600 -18.488 1.00 80.38 96 PRO A CA 1
ATOM 715 C C . PRO A 1 96 ? 10.457 -8.429 -18.954 1.00 80.38 96 PRO A C 1
ATOM 717 O O . PRO A 1 96 ? 9.412 -7.908 -19.348 1.00 80.38 96 PRO A O 1
ATOM 720 N N . ARG A 1 97 ? 10.586 -9.754 -18.872 1.00 91.50 97 ARG A N 1
ATOM 721 C CA . ARG A 1 97 ? 9.439 -10.653 -19.045 1.00 91.50 97 ARG A CA 1
ATOM 722 C C . ARG A 1 97 ? 8.471 -10.485 -17.870 1.00 91.50 97 ARG A C 1
ATOM 724 O O . ARG A 1 97 ? 8.933 -10.362 -16.741 1.00 91.50 97 ARG A O 1
ATOM 731 N N . PRO A 1 98 ? 7.146 -10.521 -18.075 1.00 93.88 98 PRO A N 1
ATOM 732 C CA . PRO A 1 98 ? 6.198 -10.499 -16.965 1.00 93.88 98 PRO A CA 1
ATOM 733 C C . PRO A 1 98 ? 6.421 -11.663 -15.988 1.00 93.88 98 PRO A C 1
ATOM 735 O O . PRO A 1 98 ? 6.893 -12.727 -16.387 1.00 93.88 98 PRO A O 1
ATOM 738 N N . LEU A 1 99 ? 6.014 -11.481 -14.728 1.00 94.94 99 LEU A N 1
ATOM 739 C CA . LEU A 1 99 ? 5.948 -12.570 -13.748 1.00 94.94 99 LEU A CA 1
ATOM 740 C C . LEU A 1 99 ? 5.046 -13.705 -14.252 1.00 94.94 99 LEU A C 1
ATOM 742 O O . LEU A 1 99 ? 3.839 -13.498 -14.442 1.00 94.94 99 LEU A O 1
ATOM 746 N N . SER A 1 100 ? 5.627 -14.892 -14.395 1.00 95.81 100 SER A N 1
ATOM 747 C CA . SER A 1 100 ? 4.925 -16.145 -14.679 1.00 95.81 100 SER A CA 1
ATOM 748 C C . SER A 1 100 ? 4.223 -16.702 -13.436 1.00 95.81 100 SER A C 1
ATOM 750 O O . SER A 1 100 ? 4.418 -16.216 -12.320 1.00 95.81 100 SER A O 1
ATOM 752 N N . ASP A 1 101 ? 3.395 -17.731 -13.613 1.00 96.56 101 ASP A N 1
ATOM 753 C CA . ASP A 1 101 ? 2.740 -18.406 -12.486 1.00 96.56 101 ASP A CA 1
ATOM 754 C C . ASP A 1 101 ? 3.745 -19.134 -11.584 1.00 96.56 101 ASP A C 1
ATOM 756 O O . ASP A 1 101 ? 3.613 -19.074 -10.361 1.00 96.56 101 ASP A O 1
ATOM 760 N N . ASP A 1 102 ? 4.795 -19.713 -12.175 1.00 96.62 102 ASP A N 1
ATOM 761 C CA . ASP A 1 102 ? 5.901 -20.337 -11.443 1.00 96.62 102 ASP A CA 1
ATOM 762 C C . ASP A 1 102 ? 6.638 -19.312 -10.566 1.00 96.62 102 ASP A C 1
ATOM 764 O O . ASP A 1 102 ? 6.840 -19.539 -9.374 1.00 96.62 102 ASP A O 1
ATOM 768 N N . ASP A 1 103 ? 6.921 -18.116 -11.099 1.00 97.31 103 ASP A N 1
ATOM 769 C CA . ASP A 1 103 ? 7.532 -17.035 -10.312 1.00 97.31 103 ASP A CA 1
ATOM 770 C C . ASP A 1 103 ? 6.679 -16.672 -9.091 1.00 97.31 103 ASP A C 1
ATOM 772 O O . ASP A 1 103 ? 7.174 -16.495 -7.975 1.00 97.31 103 ASP A O 1
ATOM 776 N N . ARG A 1 104 ? 5.361 -16.567 -9.295 1.00 97.69 104 ARG A N 1
ATOM 777 C CA . ARG A 1 104 ? 4.407 -16.225 -8.231 1.00 97.69 104 ARG A CA 1
ATOM 778 C C . ARG A 1 104 ? 4.344 -17.315 -7.172 1.00 97.69 104 ARG A C 1
ATOM 780 O O . ARG A 1 104 ? 4.182 -16.992 -5.994 1.00 97.69 104 ARG A O 1
ATOM 787 N N . GLU A 1 105 ? 4.436 -18.579 -7.568 1.00 97.00 105 GLU A N 1
ATOM 788 C CA . GLU A 1 105 ? 4.444 -19.717 -6.653 1.00 97.00 105 GLU A CA 1
ATOM 789 C C . GLU A 1 105 ? 5.736 -19.778 -5.835 1.00 97.00 105 GLU A C 1
ATOM 791 O O . GLU A 1 105 ? 5.659 -19.850 -4.607 1.00 97.00 105 GLU A O 1
ATOM 796 N N . GLN A 1 106 ? 6.899 -19.617 -6.472 1.00 97.31 106 GLN A N 1
ATOM 797 C CA . GLN A 1 106 ? 8.185 -19.549 -5.775 1.00 97.31 106 GLN A CA 1
ATOM 798 C C . GLN A 1 106 ? 8.219 -18.392 -4.763 1.00 97.31 106 GLN A C 1
ATOM 800 O O . GLN A 1 106 ? 8.561 -18.589 -3.596 1.00 97.31 106 GLN A O 1
ATOM 805 N N . ILE A 1 107 ? 7.793 -17.187 -5.162 1.00 97.12 107 ILE A N 1
ATOM 806 C CA . ILE A 1 107 ? 7.725 -16.028 -4.255 1.00 97.12 107 ILE A CA 1
ATOM 807 C C . ILE A 1 107 ? 6.740 -16.285 -3.107 1.00 97.12 107 ILE A C 1
ATOM 809 O O . ILE A 1 107 ? 7.024 -15.936 -1.959 1.00 97.12 107 ILE A O 1
ATOM 813 N N . ARG A 1 108 ? 5.590 -16.916 -3.378 1.00 96.56 108 ARG A N 1
ATOM 814 C CA . ARG A 1 108 ? 4.624 -17.281 -2.333 1.00 96.56 108 ARG A CA 1
ATOM 815 C C . ARG A 1 108 ? 5.231 -18.256 -1.330 1.00 96.56 108 ARG A C 1
ATOM 817 O O . ARG A 1 108 ? 5.064 -18.032 -0.132 1.00 96.56 108 ARG A O 1
ATOM 824 N N . ALA A 1 109 ? 5.964 -19.267 -1.792 1.00 95.38 109 ALA A N 1
ATOM 825 C CA . ALA A 1 109 ? 6.661 -20.210 -0.923 1.00 95.38 109 ALA A CA 1
ATOM 826 C C . ALA A 1 109 ? 7.684 -19.496 -0.023 1.00 95.38 109 ALA A C 1
ATOM 828 O O . ALA A 1 109 ? 7.693 -19.713 1.186 1.00 95.38 109 ALA A O 1
ATOM 829 N N . LEU A 1 110 ? 8.461 -18.553 -0.571 1.00 94.94 110 LEU A N 1
ATOM 830 C CA . LEU A 1 110 ? 9.403 -17.736 0.210 1.00 94.94 110 LEU A CA 1
ATOM 831 C C . LEU A 1 110 ? 8.714 -16.856 1.265 1.00 94.94 110 LEU A C 1
ATOM 833 O O . LEU A 1 110 ? 9.291 -16.586 2.317 1.00 94.94 110 LEU A O 1
ATOM 837 N N . VAL A 1 111 ? 7.502 -16.366 0.991 1.00 94.06 111 VAL A N 1
ATOM 838 C CA . VAL A 1 111 ? 6.715 -15.589 1.966 1.00 94.06 111 VAL A CA 1
ATOM 839 C C . VAL A 1 111 ? 6.130 -16.482 3.057 1.00 94.06 111 VAL A C 1
ATOM 841 O O . VAL A 1 111 ? 6.064 -16.067 4.215 1.00 94.06 111 VAL A O 1
ATOM 844 N N . GLN A 1 112 ? 5.713 -17.692 2.693 1.00 90.44 112 GLN A N 1
ATOM 845 C CA . GLN A 1 112 ? 5.135 -18.678 3.605 1.00 90.44 112 GLN A CA 1
ATOM 846 C C . GLN A 1 112 ? 6.176 -19.403 4.463 1.00 90.44 112 GLN A C 1
ATOM 848 O O . GLN A 1 112 ? 5.800 -19.976 5.483 1.00 90.44 112 GLN A O 1
ATOM 853 N N . ASP A 1 113 ? 7.462 -19.336 4.115 1.00 87.62 113 ASP A N 1
ATOM 854 C CA . ASP A 1 113 ? 8.568 -19.772 4.975 1.00 87.62 113 ASP A CA 1
ATOM 855 C C . ASP A 1 113 ? 8.779 -18.777 6.136 1.00 87.62 113 ASP A C 1
ATOM 857 O O . ASP A 1 113 ? 9.737 -17.997 6.212 1.00 87.62 113 ASP A O 1
ATOM 861 N N . VAL A 1 114 ? 7.779 -18.710 7.018 1.00 68.50 114 VAL A N 1
ATOM 862 C CA . VAL A 1 114 ? 7.709 -17.711 8.079 1.00 68.50 114 VAL A CA 1
ATOM 863 C C . VAL A 1 114 ? 8.646 -18.085 9.221 1.00 68.50 114 VAL A C 1
ATOM 865 O O . VAL A 1 114 ? 8.670 -19.212 9.711 1.00 68.50 114 VAL A O 1
ATOM 868 N N . ARG A 1 115 ? 9.376 -17.090 9.736 1.00 65.06 115 ARG A N 1
ATOM 869 C CA . ARG A 1 115 ? 10.102 -17.226 11.006 1.00 65.06 115 ARG A CA 1
ATOM 870 C C . ARG A 1 115 ? 9.142 -17.684 12.107 1.00 65.06 115 ARG A C 1
ATOM 872 O O . ARG A 1 115 ? 8.047 -17.136 12.199 1.00 65.06 115 ARG A O 1
ATOM 879 N N . GLN A 1 116 ? 9.633 -18.533 13.017 1.00 69.88 116 GLN A N 1
ATOM 880 C CA . GLN A 1 116 ? 8.940 -19.130 14.182 1.00 69.88 116 GLN A CA 1
ATOM 881 C C . GLN A 1 116 ? 8.089 -18.176 15.052 1.00 69.88 116 GLN A C 1
ATOM 883 O O . GLN A 1 116 ? 7.384 -18.616 15.953 1.00 69.88 116 GLN A O 1
ATOM 888 N N . PHE A 1 117 ? 8.188 -16.864 14.849 1.00 83.12 117 PHE A N 1
ATOM 889 C CA . PHE A 1 117 ? 7.458 -15.866 15.612 1.00 83.12 117 PHE A CA 1
ATOM 890 C C . PHE A 1 117 ? 6.027 -15.607 15.120 1.00 83.12 117 PHE A C 1
ATOM 892 O O . PHE A 1 117 ? 5.193 -15.271 15.957 1.00 83.12 117 PHE A O 1
ATOM 899 N N . TYR A 1 118 ? 5.755 -15.673 13.813 1.00 88.44 118 TYR A N 1
ATOM 900 C CA . TYR A 1 118 ? 4.429 -15.385 13.247 1.00 88.44 118 TYR A CA 1
ATOM 901 C C . TYR A 1 118 ? 3.753 -16.680 12.805 1.00 88.44 118 TYR A C 1
ATOM 903 O O . TYR A 1 118 ? 4.427 -17.584 12.322 1.00 88.44 118 TYR A O 1
ATOM 911 N N . ASP A 1 119 ? 2.427 -16.736 12.915 1.00 89.38 119 ASP A N 1
ATOM 912 C CA . ASP A 1 119 ? 1.659 -17.937 12.569 1.00 89.38 119 ASP A CA 1
ATOM 913 C C . ASP A 1 119 ? 1.378 -18.021 11.069 1.00 89.38 119 ASP A C 1
ATOM 915 O O . ASP A 1 119 ? 1.302 -19.108 10.504 1.00 89.38 119 ASP A O 1
ATOM 919 N N . ARG A 1 120 ? 1.218 -16.866 10.410 1.00 90.19 120 ARG A N 1
ATOM 920 C CA . ARG A 1 120 ? 1.008 -16.793 8.962 1.00 90.19 120 ARG A CA 1
ATOM 921 C C . ARG A 1 120 ? 1.573 -15.520 8.352 1.00 90.19 120 ARG A C 1
ATOM 923 O O . ARG A 1 120 ? 1.613 -14.467 8.994 1.00 90.19 120 ARG A O 1
ATOM 930 N N . SER A 1 121 ? 1.972 -15.628 7.089 1.00 94.12 121 SER A N 1
ATOM 931 C CA . SER A 1 121 ? 2.334 -14.502 6.230 1.00 94.12 121 SER A CA 1
ATOM 932 C C . SER A 1 121 ? 1.636 -14.643 4.884 1.00 94.12 121 SER A C 1
ATOM 934 O O . SER A 1 121 ? 1.569 -15.734 4.321 1.00 94.12 121 SER A O 1
ATOM 936 N N . GLU A 1 122 ? 1.104 -13.539 4.376 1.00 93.69 122 GLU A N 1
ATOM 937 C CA . GLU A 1 122 ? 0.288 -13.509 3.166 1.00 93.69 122 GLU A CA 1
ATOM 938 C C . GLU A 1 122 ? 0.716 -12.344 2.275 1.00 93.69 122 GLU A C 1
ATOM 940 O O . GLU A 1 122 ? 0.962 -11.232 2.751 1.00 93.69 122 GLU A O 1
ATOM 945 N N . ILE A 1 123 ? 0.774 -12.594 0.968 1.00 96.25 123 ILE A N 1
ATOM 946 C CA . ILE A 1 123 ? 0.994 -11.553 -0.036 1.00 96.25 123 ILE A CA 1
ATOM 947 C C . ILE A 1 123 ? -0.336 -10.842 -0.283 1.00 96.25 123 ILE A C 1
ATOM 949 O O . ILE A 1 123 ? -1.291 -11.455 -0.753 1.00 96.25 123 ILE A O 1
ATOM 953 N N . LEU A 1 124 ? -0.378 -9.543 0.001 1.00 95.81 124 LEU A N 1
ATOM 954 C CA . LEU A 1 124 ? -1.507 -8.670 -0.318 1.00 95.81 124 LEU A CA 1
ATOM 955 C C . LEU A 1 124 ? -1.437 -8.168 -1.762 1.00 95.81 124 LEU A C 1
ATOM 957 O O . LEU A 1 124 ? -2.454 -8.089 -2.443 1.00 95.81 124 LEU A O 1
ATOM 961 N N . ILE A 1 125 ? -0.238 -7.795 -2.217 1.00 96.62 125 ILE A N 1
ATOM 962 C CA . ILE A 1 125 ? 0.020 -7.270 -3.563 1.00 96.62 125 ILE A CA 1
ATOM 963 C C . ILE A 1 125 ? 1.389 -7.771 -4.011 1.00 96.62 125 ILE A C 1
ATOM 965 O O . ILE A 1 125 ? 2.338 -7.711 -3.234 1.00 96.62 125 ILE A O 1
ATOM 969 N N . LEU A 1 126 ? 1.502 -8.210 -5.264 1.00 96.88 126 LEU A N 1
ATOM 970 C CA . LEU A 1 126 ? 2.769 -8.554 -5.907 1.00 96.88 126 LEU A CA 1
ATOM 971 C C . LEU A 1 126 ? 2.898 -7.777 -7.217 1.00 96.88 126 LEU A C 1
ATOM 973 O O . LEU A 1 126 ? 2.013 -7.855 -8.069 1.00 96.88 126 LEU A O 1
ATOM 977 N N . GLN A 1 127 ? 3.991 -7.034 -7.369 1.00 95.69 127 GLN A N 1
ATOM 978 C CA . GLN A 1 127 ? 4.316 -6.281 -8.580 1.00 95.69 127 GLN A CA 1
ATOM 979 C C . GLN A 1 127 ? 5.763 -6.530 -8.977 1.00 95.69 127 GLN A C 1
ATOM 981 O O . GLN A 1 127 ? 6.628 -6.627 -8.113 1.00 95.69 127 GLN A O 1
ATOM 986 N N . GLY A 1 128 ? 6.024 -6.609 -10.276 1.00 94.00 128 GLY A N 1
ATOM 987 C CA . GLY A 1 128 ? 7.355 -6.875 -10.795 1.00 94.00 128 GLY A CA 1
ATOM 988 C C . GLY A 1 128 ? 7.321 -7.593 -12.131 1.00 94.00 128 GLY A C 1
ATOM 989 O O . GLY A 1 128 ? 6.276 -7.706 -12.777 1.00 94.00 128 GLY A O 1
ATOM 990 N N . ASP A 1 129 ? 8.482 -8.099 -12.492 1.00 94.56 129 ASP A N 1
ATOM 991 C CA . ASP A 1 129 ? 8.778 -8.857 -13.698 1.00 94.56 129 ASP A CA 1
ATOM 992 C C . ASP A 1 129 ? 9.553 -10.130 -13.305 1.00 94.56 129 ASP A C 1
ATOM 994 O O . ASP A 1 129 ? 9.683 -10.452 -12.126 1.00 94.56 129 ASP A O 1
ATOM 998 N N . HIS A 1 130 ? 10.034 -10.888 -14.283 1.00 94.88 130 HIS A N 1
ATOM 999 C CA . HIS A 1 130 ? 10.778 -12.128 -14.077 1.00 94.88 130 HIS A CA 1
ATOM 1000 C C . HIS A 1 130 ? 12.205 -11.911 -13.532 1.00 94.88 130 HIS A C 1
ATOM 1002 O O . HIS A 1 130 ? 12.892 -12.882 -13.232 1.00 94.88 130 HIS A O 1
ATOM 1008 N N . ASP A 1 131 ? 12.675 -10.667 -13.413 1.00 93.75 131 ASP A N 1
ATOM 1009 C CA . ASP A 1 131 ? 13.979 -10.322 -12.832 1.00 93.75 131 ASP A CA 1
ATOM 1010 C C . ASP A 1 131 ? 13.828 -9.895 -11.366 1.00 93.75 131 ASP A C 1
ATOM 1012 O O . ASP A 1 131 ? 14.574 -10.336 -10.487 1.00 93.75 131 ASP A O 1
ATOM 1016 N N . ARG A 1 132 ? 12.826 -9.062 -11.068 1.00 95.38 132 ARG A N 1
ATOM 1017 C CA . ARG A 1 132 ? 12.621 -8.495 -9.733 1.00 95.38 132 ARG A CA 1
ATOM 1018 C C . ARG A 1 132 ? 11.157 -8.265 -9.401 1.00 95.38 132 ARG A C 1
ATOM 1020 O O . ARG A 1 132 ? 10.358 -7.847 -10.237 1.00 95.38 132 ARG A O 1
ATOM 1027 N N . ALA A 1 133 ? 10.824 -8.444 -8.127 1.00 96.56 133 ALA A N 1
ATOM 1028 C CA . ALA A 1 133 ? 9.475 -8.225 -7.629 1.00 96.56 133 ALA A CA 1
ATOM 1029 C C . ALA A 1 133 ? 9.449 -7.579 -6.243 1.00 96.56 133 ALA A C 1
ATOM 1031 O O . ALA A 1 133 ? 10.265 -7.872 -5.371 1.00 96.56 133 ALA A O 1
ATOM 1032 N N . THR A 1 134 ? 8.455 -6.727 -6.025 1.00 97.56 134 THR A N 1
ATOM 1033 C CA . THR A 1 134 ? 8.098 -6.159 -4.729 1.00 97.56 134 THR A CA 1
ATOM 1034 C C . THR A 1 134 ? 6.773 -6.769 -4.285 1.00 97.56 134 THR A C 1
ATOM 1036 O O . THR A 1 134 ? 5.779 -6.722 -5.016 1.00 97.56 134 THR A O 1
ATOM 1039 N N . ALA A 1 135 ? 6.734 -7.310 -3.069 1.00 97.69 135 ALA A N 1
ATOM 1040 C CA . ALA A 1 135 ? 5.512 -7.799 -2.450 1.00 97.69 135 ALA A CA 1
ATOM 1041 C C . ALA A 1 135 ? 5.139 -6.949 -1.236 1.00 97.69 135 ALA A C 1
ATOM 1043 O O . ALA A 1 135 ? 5.961 -6.704 -0.352 1.00 97.69 135 ALA A O 1
ATOM 1044 N N . LEU A 1 136 ? 3.872 -6.557 -1.163 1.00 98.00 136 LEU A N 1
ATOM 1045 C CA . LEU A 1 136 ? 3.258 -6.098 0.070 1.00 98.00 136 LEU A CA 1
ATOM 1046 C C . LEU A 1 136 ? 2.824 -7.334 0.849 1.00 98.00 136 LEU A C 1
ATOM 1048 O O . LEU A 1 136 ? 1.933 -8.060 0.410 1.00 98.00 136 LEU A O 1
ATOM 1052 N N . VAL A 1 137 ? 3.451 -7.572 1.992 1.00 96.75 137 VAL A N 1
ATOM 1053 C CA . VAL A 1 137 ? 3.230 -8.761 2.814 1.00 96.75 137 VAL A CA 1
ATOM 1054 C C . VAL A 1 137 ? 2.598 -8.343 4.128 1.00 96.75 137 VAL A C 1
ATOM 1056 O O . VAL A 1 137 ? 3.080 -7.424 4.793 1.00 96.75 137 VAL A O 1
ATOM 1059 N N . GLN A 1 138 ? 1.539 -9.040 4.528 1.00 95.81 138 GLN A N 1
ATOM 1060 C CA . GLN A 1 138 ? 1.074 -9.000 5.906 1.00 95.81 138 GLN A CA 1
ATOM 1061 C C . GLN A 1 138 ? 1.575 -10.214 6.674 1.00 95.81 138 GLN A C 1
ATOM 1063 O O . GLN A 1 138 ? 1.562 -11.331 6.167 1.00 95.81 138 GLN A O 1
ATOM 1068 N N . GLN A 1 139 ? 1.985 -9.988 7.914 1.00 95.12 139 GLN A N 1
ATOM 1069 C CA . GLN A 1 139 ? 2.369 -11.025 8.859 1.00 95.12 139 GLN A CA 1
ATOM 1070 C C . GLN A 1 139 ? 1.457 -10.931 10.068 1.00 95.12 139 GLN A C 1
ATOM 1072 O O . GLN A 1 139 ? 1.215 -9.838 10.593 1.00 95.12 139 GLN A O 1
ATOM 1077 N N . ILE A 1 140 ? 0.935 -12.073 10.493 1.00 93.19 140 ILE A N 1
ATOM 1078 C CA . ILE A 1 140 ? -0.035 -12.149 11.573 1.00 93.19 140 ILE A CA 1
ATOM 1079 C C . ILE A 1 140 ? 0.445 -13.192 12.564 1.00 93.19 140 ILE A C 1
ATOM 1081 O O . ILE A 1 140 ? 0.805 -14.312 12.198 1.00 93.19 140 ILE A O 1
ATOM 1085 N N . ARG A 1 141 ? 0.422 -12.804 13.832 1.00 91.50 141 ARG A N 1
ATOM 1086 C CA . ARG A 1 141 ? 0.496 -13.727 14.947 1.00 91.50 141 ARG A CA 1
ATOM 1087 C C . ARG A 1 141 ? -0.774 -13.600 15.770 1.00 91.50 141 ARG A C 1
ATOM 1089 O O . ARG A 1 141 ? -1.078 -12.510 16.251 1.00 91.50 141 ARG A O 1
ATOM 1096 N N . ASP A 1 142 ? -1.491 -14.695 15.915 1.00 88.12 142 ASP A N 1
ATOM 1097 C CA . ASP A 1 142 ? -2.683 -14.847 16.741 1.00 88.12 142 ASP A CA 1
ATOM 1098 C C . ASP A 1 142 ? -2.616 -16.066 17.682 1.00 88.12 142 ASP A C 1
ATOM 1100 O O . ASP A 1 142 ? -3.591 -16.361 18.378 1.00 88.12 142 ASP A O 1
ATOM 1104 N N . SER A 1 143 ? -1.463 -16.738 17.751 1.00 84.69 143 SER A N 1
ATOM 1105 C CA . SER A 1 143 ? -1.106 -17.696 18.794 1.00 84.69 143 SER A CA 1
ATOM 1106 C C . SER A 1 143 ? -0.616 -17.009 20.072 1.00 84.69 143 SER A C 1
ATOM 1108 O O . SER A 1 143 ? 0.020 -15.948 20.051 1.00 84.69 143 SER A O 1
ATOM 1110 N N . ALA A 1 144 ? -0.894 -17.651 21.209 1.00 74.94 144 ALA A N 1
ATOM 1111 C CA . ALA A 1 144 ? -0.536 -17.146 22.529 1.00 74.94 144 ALA A CA 1
ATOM 1112 C C . ALA A 1 144 ? 0.989 -16.977 22.708 1.00 74.94 144 ALA A C 1
ATOM 1114 O O . ALA A 1 144 ? 1.802 -17.728 22.158 1.00 74.94 144 ALA A O 1
ATOM 1115 N N . PHE A 1 145 ? 1.393 -15.999 23.521 1.00 70.31 145 PHE A N 1
ATOM 1116 C CA . PHE A 1 145 ? 2.767 -15.876 24.021 1.00 70.31 145 PHE A CA 1
ATOM 1117 C C . PHE A 1 145 ? 2.937 -16.547 25.385 1.00 70.31 145 PHE A C 1
ATOM 1119 O O . PHE A 1 145 ? 1.987 -16.684 26.156 1.00 70.31 145 PHE A O 1
ATOM 1126 N N . HIS A 1 146 ? 4.185 -16.860 25.751 1.00 58.00 146 HIS A N 1
ATOM 1127 C CA . HIS A 1 146 ? 4.527 -16.996 27.164 1.00 58.00 146 HIS A CA 1
ATOM 1128 C C . HIS A 1 146 ? 4.171 -15.686 27.878 1.00 58.00 146 HIS A C 1
ATOM 1130 O O . HIS A 1 146 ? 4.696 -14.640 27.506 1.00 58.00 146 HIS A O 1
ATOM 1136 N N . SER A 1 147 ? 3.282 -15.765 28.877 1.00 58.84 147 SER A N 1
ATOM 1137 C CA . SER A 1 147 ? 2.654 -14.670 29.651 1.00 58.84 147 SER A CA 1
ATOM 1138 C C . SER A 1 147 ? 1.461 -13.921 29.026 1.00 58.84 147 SER A C 1
ATOM 1140 O O . SER A 1 147 ? 0.998 -12.940 29.606 1.00 58.84 147 SER A O 1
ATOM 1142 N N . ASP A 1 148 ? 0.902 -14.391 27.907 1.00 59.69 148 ASP A N 1
ATOM 1143 C CA . ASP A 1 148 ? -0.318 -13.803 27.335 1.00 59.69 148 ASP A CA 1
ATOM 1144 C C . ASP A 1 148 ? -1.595 -14.251 28.074 1.00 59.69 148 ASP A C 1
ATOM 1146 O O . ASP A 1 148 ? -1.694 -15.383 28.548 1.00 59.69 148 ASP A O 1
ATOM 1150 N N . LYS A 1 149 ? -2.602 -13.371 28.124 1.00 62.47 149 LYS A N 1
ATOM 1151 C CA . LYS A 1 149 ? -3.975 -13.712 28.544 1.00 62.47 149 LYS A CA 1
ATOM 1152 C C . LYS A 1 149 ? -4.772 -14.397 27.423 1.00 62.47 149 LYS A C 1
ATOM 1154 O O . LYS A 1 149 ? -5.888 -14.850 27.667 1.00 62.47 149 LYS A O 1
ATOM 1159 N N . GLY A 1 150 ? -4.185 -14.496 26.228 1.00 71.06 150 GLY A N 1
ATOM 1160 C CA . GLY A 1 150 ? -4.754 -15.128 25.045 1.00 71.06 150 GLY A CA 1
ATOM 1161 C C . GLY A 1 150 ? -5.685 -14.193 24.272 1.00 71.06 150 GLY A C 1
ATOM 1162 O O . GLY A 1 150 ? -6.352 -13.331 24.840 1.00 71.06 150 GLY A O 1
ATOM 1163 N N . GLY A 1 151 ? -5.744 -14.380 22.950 1.00 80.25 151 GLY A N 1
ATOM 1164 C CA . GLY A 1 151 ? -6.678 -13.682 22.059 1.00 80.25 151 GLY A CA 1
ATOM 1165 C C . GLY A 1 151 ? -6.160 -12.382 21.437 1.00 80.25 151 GLY A C 1
ATOM 1166 O O . GLY A 1 151 ? -6.837 -11.831 20.564 1.00 80.25 151 GLY A O 1
ATOM 1167 N N . GLU A 1 152 ? -4.977 -11.912 21.827 1.00 90.56 152 GLU A N 1
ATOM 1168 C CA . GLU A 1 152 ? -4.317 -10.783 21.178 1.00 90.56 152 GLU A CA 1
ATOM 1169 C C . GLU A 1 152 ? -3.831 -11.132 19.765 1.00 90.56 152 GLU A C 1
ATOM 1171 O O . GLU A 1 152 ? -3.549 -12.285 19.445 1.00 90.56 152 GLU A O 1
ATOM 1176 N N . VAL A 1 153 ? -3.706 -10.114 18.910 1.00 91.69 153 VAL A N 1
ATOM 1177 C CA . VAL A 1 153 ? -3.159 -10.268 17.556 1.00 91.69 153 VAL A CA 1
ATOM 1178 C C . VAL A 1 153 ? -2.038 -9.266 17.337 1.00 91.69 153 VAL A C 1
ATOM 1180 O O . VAL A 1 153 ? -2.243 -8.062 17.488 1.00 91.69 153 VAL A O 1
ATOM 1183 N N . ILE A 1 154 ? -0.862 -9.743 16.933 1.00 93.56 154 ILE A N 1
ATOM 1184 C CA . ILE A 1 154 ? 0.206 -8.892 16.405 1.00 93.56 154 ILE A CA 1
ATOM 1185 C C . ILE A 1 154 ? 0.121 -8.927 14.890 1.00 93.56 154 ILE A C 1
ATOM 1187 O O . ILE A 1 154 ? 0.208 -9.986 14.272 1.00 93.56 154 ILE A O 1
ATOM 1191 N N . TRP A 1 155 ? -0.009 -7.752 14.294 1.00 95.56 155 TRP A N 1
ATOM 1192 C CA . TRP A 1 155 ? -0.103 -7.593 12.855 1.00 95.56 155 TRP A CA 1
ATOM 1193 C C . TRP A 1 155 ? 0.966 -6.630 12.365 1.00 95.56 155 TRP A C 1
ATOM 1195 O O . TRP A 1 155 ? 1.196 -5.563 12.947 1.00 95.56 155 TRP A O 1
ATOM 1205 N N . ARG A 1 156 ? 1.630 -7.010 11.280 1.00 96.25 156 ARG A N 1
ATOM 1206 C CA . ARG A 1 156 ? 2.640 -6.193 10.621 1.00 96.25 156 ARG A CA 1
ATOM 1207 C C . ARG A 1 156 ? 2.399 -6.210 9.125 1.00 96.25 156 ARG A C 1
ATOM 1209 O O . ARG A 1 156 ? 2.071 -7.251 8.569 1.00 96.25 156 ARG A O 1
ATOM 1216 N N . VAL A 1 157 ? 2.598 -5.065 8.488 1.00 97.25 157 VAL A N 1
ATOM 1217 C CA . VAL A 1 157 ? 2.607 -4.944 7.030 1.00 97.25 157 VAL A CA 1
ATOM 1218 C C . VAL A 1 157 ? 3.966 -4.425 6.603 1.00 97.25 157 VAL A C 1
ATOM 1220 O O . VAL A 1 157 ? 4.443 -3.409 7.124 1.00 97.25 157 VAL A O 1
ATOM 1223 N N . GLU A 1 158 ? 4.591 -5.132 5.671 1.00 96.38 158 GLU A N 1
ATOM 1224 C CA . GLU A 1 158 ? 5.925 -4.843 5.162 1.00 96.38 158 GLU A CA 1
ATOM 1225 C C . GLU A 1 158 ? 5.967 -4.866 3.635 1.00 96.38 158 GLU A C 1
ATOM 1227 O O . GLU A 1 158 ? 5.193 -5.569 2.990 1.00 96.38 158 GLU A O 1
ATOM 1232 N N . LEU A 1 159 ? 6.930 -4.143 3.068 1.00 97.19 159 LEU A N 1
ATOM 1233 C CA . LEU A 1 159 ? 7.394 -4.364 1.701 1.00 97.19 159 LEU A CA 1
ATOM 1234 C C . LEU A 1 159 ? 8.582 -5.311 1.721 1.00 97.19 159 LEU A C 1
ATOM 1236 O O . LEU A 1 159 ? 9.558 -5.058 2.434 1.00 97.19 159 LEU A O 1
ATOM 1240 N N . TRP A 1 160 ? 8.475 -6.392 0.958 1.00 97.19 160 TRP A N 1
ATOM 1241 C CA . TRP A 1 160 ? 9.528 -7.373 0.726 1.00 97.19 160 TRP A CA 1
ATOM 1242 C C . TRP A 1 160 ? 9.964 -7.292 -0.732 1.00 97.19 160 TRP A C 1
ATOM 1244 O O . TRP A 1 160 ? 9.142 -7.066 -1.618 1.00 97.19 160 TRP A O 1
ATOM 1254 N N . TYR A 1 161 ? 11.253 -7.495 -0.974 1.00 97.19 161 TYR A N 1
ATOM 1255 C CA .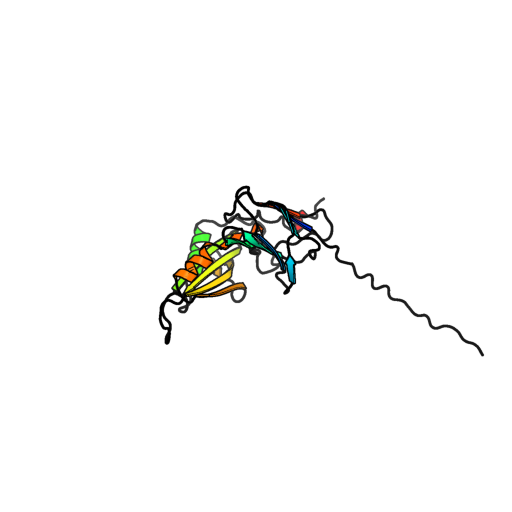 TYR A 1 161 ? 11.849 -7.410 -2.302 1.00 97.19 161 TYR A CA 1
ATOM 1256 C C . TYR A 1 161 ? 12.451 -8.758 -2.670 1.00 97.19 161 TYR A C 1
ATOM 1258 O O . TYR A 1 161 ? 13.083 -9.403 -1.831 1.00 97.19 161 TYR A O 1
ATOM 1266 N N . PHE A 1 162 ? 12.266 -9.168 -3.917 1.00 96.62 162 PHE A N 1
ATOM 1267 C CA . PHE A 1 162 ? 12.710 -10.448 -4.446 1.00 96.62 162 PHE A CA 1
ATOM 1268 C C . PHE A 1 162 ? 13.476 -10.238 -5.740 1.00 96.62 162 P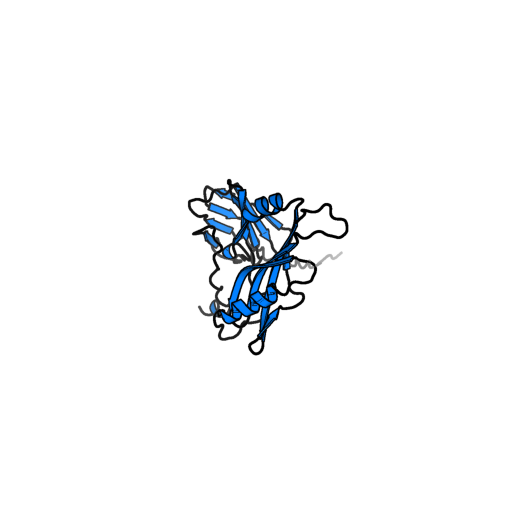HE A C 1
ATOM 1270 O O . PHE A 1 162 ? 13.106 -9.381 -6.544 1.00 96.62 162 PHE A O 1
ATOM 1277 N N . LYS A 1 163 ? 14.530 -11.025 -5.935 1.00 95.56 163 LYS A N 1
ATOM 1278 C CA . LYS A 1 163 ? 15.320 -11.037 -7.164 1.00 95.56 163 LYS A CA 1
ATOM 1279 C C . LYS A 1 163 ? 15.393 -12.463 -7.686 1.00 95.56 163 LYS A C 1
ATOM 1281 O O . LYS A 1 163 ? 15.594 -13.386 -6.898 1.00 95.56 163 LYS A O 1
ATOM 1286 N N . ASN A 1 164 ? 15.231 -12.634 -8.988 1.00 94.88 164 ASN A N 1
ATOM 1287 C CA . ASN A 1 164 ? 15.469 -13.902 -9.650 1.00 94.88 164 ASN A CA 1
ATOM 1288 C C . ASN A 1 164 ? 16.961 -14.005 -9.978 1.00 94.88 164 ASN A C 1
ATOM 1290 O O . ASN A 1 164 ? 17.532 -13.144 -10.648 1.00 94.88 164 ASN A O 1
ATOM 1294 N N . ARG A 1 165 ? 17.619 -15.048 -9.476 1.00 90.88 165 ARG A N 1
ATOM 1295 C CA . ARG A 1 165 ? 19.013 -15.354 -9.790 1.00 90.88 165 ARG A CA 1
ATOM 1296 C C . ARG A 1 165 ? 19.110 -16.762 -10.327 1.00 90.88 165 ARG A C 1
ATOM 1298 O O . ARG A 1 165 ? 18.741 -17.716 -9.652 1.00 90.88 165 ARG A O 1
ATOM 1305 N N . HIS A 1 166 ? 19.671 -16.889 -11.526 1.00 86.62 166 HIS A N 1
ATOM 1306 C CA . HIS A 1 166 ? 19.944 -18.185 -12.150 1.00 86.62 166 HIS A CA 1
ATOM 1307 C C . HIS A 1 166 ? 18.710 -19.114 -12.213 1.00 86.62 166 HIS A C 1
ATOM 1309 O O . HIS A 1 166 ? 18.861 -20.330 -12.148 1.00 86.62 166 HIS A O 1
ATOM 1315 N N . GLY A 1 167 ? 17.502 -18.549 -12.343 1.00 86.12 167 GLY A N 1
ATOM 1316 C CA . GLY A 1 167 ? 16.246 -19.302 -12.426 1.00 86.12 167 GLY A CA 1
ATOM 1317 C C . GLY A 1 167 ? 15.577 -19.606 -11.082 1.00 86.12 167 GLY A C 1
ATOM 1318 O O . GLY A 1 167 ? 14.569 -20.304 -11.071 1.00 86.12 167 GLY A O 1
ATOM 1319 N N . GLY A 1 168 ? 16.112 -19.098 -9.967 1.00 94.00 168 GLY A N 1
ATOM 1320 C CA . GLY A 1 168 ? 15.507 -19.218 -8.643 1.00 94.00 168 GLY A CA 1
ATOM 1321 C C . GLY A 1 168 ? 15.236 -17.859 -8.008 1.00 94.00 168 GLY A C 1
ATOM 1322 O O . GLY A 1 168 ? 16.052 -16.939 -8.094 1.00 94.00 168 GLY A O 1
ATOM 1323 N N . TRP A 1 169 ? 14.097 -17.735 -7.331 1.00 97.31 169 TRP A N 1
ATOM 1324 C CA . TRP A 1 169 ? 13.775 -16.535 -6.565 1.00 97.31 169 TRP A CA 1
ATOM 1325 C C . TRP A 1 169 ? 14.457 -16.529 -5.200 1.00 97.31 169 TRP A C 1
ATOM 1327 O O . TRP A 1 169 ? 14.465 -17.518 -4.471 1.00 97.31 169 TRP A O 1
ATOM 1337 N N . GLU A 1 170 ? 14.977 -15.368 -4.815 1.00 95.88 170 GLU A N 1
ATOM 1338 C CA . GLU A 1 170 ? 15.487 -15.112 -3.472 1.00 95.88 170 GLU A CA 1
ATOM 1339 C C . GLU A 1 170 ? 14.902 -13.818 -2.906 1.00 95.88 170 GLU A C 1
ATOM 1341 O O . GLU A 1 170 ? 14.684 -12.836 -3.620 1.00 95.88 170 GLU A O 1
ATOM 1346 N N . ARG A 1 171 ? 14.675 -13.790 -1.588 1.00 95.25 171 ARG A N 1
ATOM 1347 C CA . ARG A 1 171 ? 14.327 -12.554 -0.884 1.00 95.25 171 ARG A CA 1
ATOM 1348 C C . ARG A 1 171 ? 15.587 -11.727 -0.646 1.00 95.25 171 ARG A C 1
ATOM 1350 O O . ARG A 1 171 ? 16.543 -12.199 -0.029 1.00 95.25 171 ARG A O 1
ATOM 1357 N N . VAL A 1 172 ? 15.556 -10.460 -1.043 1.00 94.88 172 VAL A N 1
ATOM 1358 C CA . VAL A 1 172 ? 16.636 -9.513 -0.765 1.00 94.88 172 VAL A CA 1
ATOM 1359 C C . VAL A 1 172 ? 16.672 -9.234 0.739 1.00 94.88 172 VAL A C 1
ATOM 1361 O O . VAL A 1 172 ? 15.694 -8.800 1.350 1.00 94.88 172 VAL A O 1
ATOM 1364 N N . SER A 1 173 ? 17.803 -9.538 1.368 1.00 90.56 173 SER A N 1
ATOM 1365 C CA . SER A 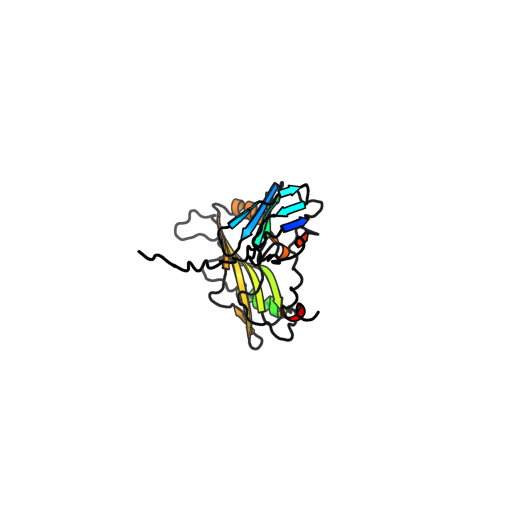1 173 ? 17.958 -9.405 2.816 1.00 90.56 173 SER A CA 1
ATOM 1366 C C . SER A 1 173 ? 18.138 -7.948 3.246 1.00 90.56 173 SER A C 1
ATOM 1368 O O . SER A 1 173 ? 18.739 -7.155 2.536 1.00 90.56 173 SER A O 1
ATOM 1370 N N . GLN A 1 174 ? 17.649 -7.613 4.447 1.00 87.88 174 GLN A N 1
ATOM 1371 C CA . GLN A 1 174 ? 17.817 -6.302 5.106 1.00 87.88 174 GLN A CA 1
ATOM 1372 C C . GLN A 1 174 ? 17.236 -5.079 4.367 1.00 87.88 174 GLN A C 1
ATOM 1374 O O . GLN A 1 174 ? 17.460 -3.953 4.797 1.00 87.88 174 GLN A O 1
ATOM 1379 N N . THR A 1 175 ? 16.434 -5.276 3.321 1.00 91.06 175 THR A N 1
ATOM 1380 C CA . THR A 1 175 ? 15.806 -4.182 2.557 1.00 91.06 175 THR A CA 1
ATOM 1381 C C . THR A 1 175 ? 14.330 -3.979 2.887 1.00 91.06 175 THR A C 1
ATOM 1383 O O . THR A 1 175 ? 13.719 -3.027 2.408 1.00 91.06 175 THR A O 1
ATOM 1386 N N . ASN A 1 176 ? 13.747 -4.843 3.725 1.00 88.12 176 ASN A N 1
ATOM 1387 C CA . ASN A 1 176 ? 12.334 -4.766 4.081 1.00 88.12 176 ASN A CA 1
ATOM 1388 C C . ASN A 1 176 ? 11.969 -3.409 4.702 1.00 88.12 176 ASN A C 1
ATOM 1390 O O . ASN A 1 176 ? 12.640 -2.927 5.620 1.00 88.12 176 ASN A O 1
ATOM 1394 N N . LYS A 1 177 ? 10.830 -2.847 4.284 1.00 92.75 177 LYS A N 1
ATOM 1395 C CA . LYS A 1 177 ? 10.274 -1.615 4.863 1.00 92.75 177 LYS A CA 1
ATOM 1396 C C . LYS A 1 177 ? 9.014 -1.926 5.656 1.00 92.75 177 LYS A C 1
ATOM 1398 O O . LYS A 1 177 ? 8.044 -2.429 5.101 1.00 92.75 177 LYS A O 1
ATOM 1403 N N . VAL A 1 178 ? 9.005 -1.585 6.942 1.00 94.06 178 VAL A N 1
ATOM 1404 C CA . VAL A 1 178 ? 7.802 -1.691 7.783 1.00 94.06 178 VAL A CA 1
ATOM 1405 C C . VAL A 1 178 ? 6.883 -0.523 7.482 1.00 94.06 178 VAL A C 1
ATOM 1407 O O . VAL A 1 178 ? 7.282 0.626 7.655 1.00 94.06 178 VAL A O 1
ATOM 1410 N N . LEU A 1 179 ? 5.655 -0.813 7.068 1.00 94.44 179 LEU A N 1
ATOM 1411 C CA . LEU A 1 179 ? 4.640 0.209 6.821 1.00 94.44 179 LEU A CA 1
ATOM 1412 C C . LEU A 1 179 ? 3.718 0.384 8.023 1.00 94.44 179 LEU A C 1
ATOM 1414 O O . LEU A 1 179 ? 3.339 1.501 8.361 1.00 94.44 179 LEU A O 1
ATOM 1418 N N . ARG A 1 180 ? 3.368 -0.722 8.684 1.00 95.25 180 ARG A N 1
ATOM 1419 C CA . ARG A 1 180 ? 2.477 -0.717 9.843 1.00 95.25 180 ARG A CA 1
ATOM 1420 C C . ARG A 1 180 ? 2.847 -1.837 10.799 1.00 95.25 180 ARG A C 1
ATOM 1422 O O . ARG A 1 180 ? 3.253 -2.917 10.371 1.00 95.25 180 ARG A O 1
ATOM 1429 N N . ARG A 1 181 ? 2.712 -1.575 12.095 1.00 96.06 181 ARG A N 1
ATOM 1430 C CA . ARG A 1 181 ? 2.874 -2.570 13.154 1.00 96.06 181 ARG A CA 1
ATOM 1431 C C . ARG A 1 181 ? 1.908 -2.242 14.273 1.00 96.06 181 ARG A C 1
ATOM 1433 O O . ARG A 1 181 ? 2.025 -1.185 14.884 1.00 96.06 181 ARG A O 1
ATOM 1440 N N . GLU A 1 182 ? 0.994 -3.155 14.547 1.00 95.56 182 GLU A N 1
ATOM 1441 C CA . GLU A 1 182 ? -0.034 -2.969 15.563 1.00 95.56 182 GLU A CA 1
ATOM 1442 C C . GLU A 1 182 ? -0.221 -4.230 16.393 1.00 95.56 182 GLU A C 1
ATOM 1444 O O . GLU A 1 182 ? 0.022 -5.352 15.941 1.00 95.56 182 GLU A O 1
ATOM 1449 N N . ARG A 1 183 ? -0.644 -4.016 17.636 1.00 94.50 183 ARG A N 1
ATOM 1450 C CA . ARG A 1 183 ? -1.095 -5.064 18.542 1.00 94.50 183 ARG A CA 1
ATOM 1451 C C . ARG A 1 183 ? -2.553 -4.788 18.857 1.00 94.50 183 ARG A C 1
ATOM 1453 O O . ARG A 1 183 ? -2.888 -3.717 19.356 1.00 94.50 183 ARG A O 1
ATOM 1460 N N . PHE A 1 184 ? -3.402 -5.756 18.565 1.00 93.19 184 PHE A N 1
ATOM 1461 C CA . PHE A 1 184 ? -4.824 -5.704 18.848 1.00 93.19 184 PHE A CA 1
ATOM 1462 C C . PHE A 1 184 ? -5.120 -6.531 20.087 1.00 93.19 184 PHE A C 1
ATOM 1464 O O . PHE A 1 184 ? -4.638 -7.653 20.217 1.00 93.19 184 PHE A O 1
ATOM 1471 N N . ALA A 1 185 ? -5.970 -5.999 20.962 1.00 92.19 185 ALA A N 1
ATOM 1472 C CA . ALA A 1 185 ? -6.404 -6.704 22.166 1.00 92.19 185 ALA A CA 1
ATOM 1473 C C . ALA A 1 185 ? -7.304 -7.917 21.866 1.00 92.19 185 ALA A C 1
ATOM 1475 O O . ALA A 1 185 ? -7.539 -8.741 22.740 1.00 92.19 185 ALA A O 1
ATOM 1476 N N . SER A 1 186 ? -7.856 -8.013 20.651 1.00 90.62 186 SER A N 1
ATOM 1477 C CA . SER A 1 186 ? -8.652 -9.163 20.226 1.00 90.62 186 SER A CA 1
ATOM 1478 C C . SER A 1 186 ? -8.614 -9.365 18.713 1.00 90.62 186 SER A C 1
ATOM 1480 O O . SER A 1 186 ? -8.471 -8.405 17.946 1.00 90.62 186 SER A O 1
ATOM 1482 N N . ARG A 1 187 ? -8.872 -10.601 18.271 1.00 88.94 187 ARG A N 1
ATOM 1483 C CA . ARG A 1 187 ? -9.097 -10.933 16.853 1.00 88.94 187 ARG A CA 1
ATOM 1484 C C . ARG A 1 187 ? -10.220 -10.108 16.211 1.00 88.94 187 ARG A C 1
ATOM 1486 O O . ARG A 1 187 ? -10.092 -9.723 15.053 1.00 88.94 187 ARG A O 1
ATOM 1493 N N . ARG A 1 188 ? -11.287 -9.788 16.955 1.00 91.31 188 ARG A N 1
ATOM 1494 C CA . ARG A 1 188 ? -12.400 -8.963 16.454 1.00 91.31 188 ARG A CA 1
ATOM 1495 C C . ARG A 1 188 ? -11.944 -7.546 16.105 1.00 91.31 188 ARG A C 1
ATOM 1497 O O . ARG A 1 188 ? -12.297 -7.051 15.042 1.00 91.31 188 ARG A O 1
ATOM 1504 N N . LEU A 1 189 ? -11.160 -6.907 16.978 1.00 93.81 189 LEU A N 1
ATOM 1505 C CA . LEU A 1 189 ? -10.623 -5.566 16.712 1.00 93.81 189 LEU A CA 1
ATOM 1506 C C . LEU A 1 189 ? -9.659 -5.575 15.524 1.00 93.81 189 LEU A C 1
ATOM 1508 O O . LEU A 1 189 ? -9.729 -4.687 14.681 1.00 93.81 189 LEU A O 1
ATOM 1512 N N . TYR A 1 190 ? -8.810 -6.602 15.434 1.00 93.25 190 TYR A N 1
ATOM 1513 C CA . TYR A 1 190 ? -7.948 -6.812 14.273 1.00 93.25 190 TYR A CA 1
ATOM 1514 C C . TYR A 1 190 ? -8.769 -6.883 12.975 1.00 93.25 190 TYR A C 1
ATOM 1516 O O . TYR A 1 190 ? -8.505 -6.126 12.043 1.00 93.25 190 TYR A O 1
ATOM 1524 N N . GLN A 1 191 ? -9.794 -7.736 12.918 1.00 92.81 191 GLN A N 1
ATOM 1525 C CA . GLN A 1 191 ? -10.634 -7.896 11.727 1.00 92.81 191 GLN A CA 1
ATOM 1526 C C . GLN A 1 191 ? -11.373 -6.602 11.367 1.00 92.81 191 GLN A C 1
ATOM 1528 O O . GLN A 1 191 ? -11.338 -6.183 10.212 1.00 92.81 191 GLN A O 1
ATOM 1533 N N . ASP A 1 192 ? -11.999 -5.940 12.341 1.00 91.56 192 ASP A N 1
ATOM 1534 C CA . ASP A 1 192 ? -12.757 -4.704 12.114 1.00 91.56 192 ASP A CA 1
ATOM 1535 C C . ASP A 1 192 ? -11.879 -3.573 11.563 1.00 91.56 192 ASP A C 1
ATOM 1537 O O . ASP A 1 192 ? -12.266 -2.894 10.615 1.00 91.56 192 ASP A O 1
ATOM 1541 N N . GLN A 1 193 ? -10.673 -3.393 12.109 1.00 93.06 193 GLN A N 1
ATOM 1542 C CA . GLN A 1 193 ? -9.788 -2.318 11.663 1.00 93.06 193 GLN A CA 1
ATOM 1543 C C . GLN A 1 193 ? -9.084 -2.641 10.346 1.00 93.06 193 GLN A C 1
ATOM 1545 O O . GLN A 1 193 ? -8.964 -1.770 9.485 1.00 93.06 193 GLN A O 1
ATOM 1550 N N . THR A 1 194 ? -8.616 -3.877 10.163 1.00 94.44 194 THR A N 1
ATOM 1551 C CA . THR A 1 194 ? -7.835 -4.233 8.968 1.00 94.44 194 THR A CA 1
ATOM 1552 C C . THR A 1 194 ? -8.702 -4.461 7.735 1.00 94.44 194 THR A C 1
ATOM 1554 O O . THR A 1 194 ? -8.293 -4.088 6.637 1.00 94.44 194 THR A O 1
ATOM 1557 N N . SER A 1 195 ? -9.935 -4.957 7.897 1.00 92.62 195 SER A N 1
ATOM 1558 C CA . SER A 1 195 ? -10.886 -5.153 6.787 1.00 92.62 195 SER A CA 1
ATOM 1559 C C . SER A 1 195 ? -11.333 -3.854 6.112 1.00 92.62 195 SER A C 1
ATOM 1561 O O . SER A 1 195 ? -11.835 -3.890 4.987 1.00 92.62 195 SER A O 1
ATOM 1563 N N . ARG A 1 196 ? -11.123 -2.702 6.754 1.00 94.75 196 ARG A N 1
ATOM 1564 C CA . ARG A 1 196 ? -11.418 -1.371 6.204 1.00 94.75 196 ARG A CA 1
ATOM 1565 C C . ARG A 1 196 ? -10.283 -0.810 5.355 1.00 94.75 196 ARG A C 1
ATOM 1567 O O . ARG A 1 196 ? -10.475 0.186 4.669 1.00 94.75 196 ARG A O 1
ATOM 1574 N N . ILE A 1 197 ? -9.101 -1.418 5.384 1.00 95.94 197 ILE A N 1
ATOM 1575 C CA . ILE A 1 197 ? -7.936 -0.901 4.668 1.00 95.94 197 ILE A CA 1
ATOM 1576 C C . ILE A 1 197 ? -7.971 -1.400 3.225 1.00 95.94 197 ILE A C 1
ATOM 1578 O O . ILE A 1 197 ? -8.197 -2.581 2.955 1.00 95.94 197 ILE A O 1
ATOM 1582 N N . ARG A 1 198 ? -7.730 -0.495 2.281 1.00 96.19 198 ARG A N 1
ATOM 1583 C CA . ARG A 1 198 ? -7.486 -0.805 0.872 1.00 96.19 198 ARG A CA 1
ATOM 1584 C C . ARG A 1 198 ? -6.103 -0.294 0.510 1.00 96.19 198 ARG A C 1
ATOM 1586 O O . ARG A 1 198 ? -5.854 0.908 0.554 1.00 96.19 198 ARG A O 1
ATOM 1593 N N . TRP A 1 199 ? -5.200 -1.207 0.181 1.00 95.94 199 TRP A N 1
ATOM 1594 C CA . TRP A 1 199 ? -3.854 -0.869 -0.270 1.00 95.94 199 TRP A CA 1
ATOM 1595 C C . TRP A 1 199 ? -3.882 -0.606 -1.772 1.00 95.94 199 TRP A C 1
ATOM 1597 O O . TRP A 1 199 ? -4.224 -1.499 -2.544 1.00 95.94 199 TRP A O 1
ATOM 1607 N N . LEU A 1 200 ? -3.549 0.618 -2.180 1.00 96.31 200 LEU A N 1
ATOM 1608 C CA . LEU A 1 200 ? -3.638 1.062 -3.569 1.00 96.31 200 LEU A CA 1
ATOM 1609 C C . LEU A 1 200 ? -2.259 1.537 -4.053 1.00 96.31 200 LEU A C 1
ATOM 1611 O O . LEU A 1 200 ? -1.852 2.654 -3.728 1.00 96.31 200 LEU A O 1
ATOM 1615 N N . PRO A 1 201 ? -1.534 0.728 -4.848 1.00 95.81 201 PRO A N 1
ATOM 1616 C CA . PRO A 1 201 ? -0.220 1.099 -5.374 1.00 95.81 201 PRO A CA 1
ATOM 1617 C C . PRO A 1 201 ? -0.231 2.404 -6.168 1.00 95.81 201 PRO A C 1
ATOM 1619 O O . PRO A 1 201 ? 0.686 3.211 -6.075 1.00 95.81 201 PRO A O 1
ATOM 1622 N N . LEU A 1 202 ? -1.312 2.657 -6.907 1.00 94.94 202 LEU A N 1
ATOM 1623 C CA . LEU A 1 202 ? -1.460 3.869 -7.708 1.00 94.94 202 LEU A CA 1
ATOM 1624 C C . LEU A 1 202 ? -1.480 5.164 -6.868 1.00 94.94 202 LEU A C 1
ATOM 1626 O O . LEU A 1 202 ? -1.117 6.215 -7.390 1.00 94.94 202 LEU A O 1
ATOM 1630 N N . LEU A 1 203 ? -1.834 5.079 -5.577 1.00 96.94 203 LEU A N 1
ATOM 1631 C CA . LEU A 1 203 ? -1.826 6.193 -4.623 1.00 96.94 203 LEU A CA 1
ATOM 1632 C C . LEU A 1 203 ? -0.505 6.307 -3.840 1.00 96.94 203 LEU A C 1
ATOM 1634 O O . LEU A 1 203 ? -0.385 7.155 -2.953 1.00 96.94 203 LEU A O 1
ATOM 1638 N N . GLY A 1 204 ? 0.459 5.421 -4.095 1.00 96.62 204 GLY A N 1
ATOM 1639 C CA . GLY A 1 204 ? 1.752 5.391 -3.424 1.00 96.62 204 GLY A CA 1
ATOM 1640 C C . GLY A 1 204 ? 2.911 5.797 -4.324 1.00 96.62 204 GLY A C 1
ATOM 1641 O O . GLY A 1 204 ? 2.814 5.748 -5.555 1.00 96.62 204 GLY A O 1
ATOM 1642 N N . GLY A 1 205 ? 4.011 6.216 -3.696 1.00 95.31 205 GLY A N 1
ATOM 1643 C CA . GLY A 1 205 ? 5.246 6.593 -4.389 1.00 95.31 205 GLY A CA 1
ATOM 1644 C C . GLY A 1 205 ? 5.040 7.668 -5.457 1.00 95.31 205 GLY A C 1
ATOM 1645 O O . GLY A 1 205 ? 5.668 7.609 -6.511 1.00 95.31 205 GLY A O 1
ATOM 1646 N N . ILE A 1 206 ? 4.093 8.586 -5.247 1.00 95.12 206 ILE A N 1
ATOM 1647 C CA . ILE A 1 206 ? 3.774 9.635 -6.217 1.00 95.12 206 ILE A CA 1
ATOM 1648 C C . ILE A 1 206 ? 4.840 10.713 -6.109 1.00 95.12 206 ILE A C 1
ATOM 1650 O O . ILE A 1 206 ? 4.971 11.350 -5.066 1.00 95.12 206 ILE A O 1
ATOM 1654 N N . GLU A 1 207 ? 5.571 10.923 -7.192 1.00 93.44 207 GLU A N 1
ATOM 1655 C CA . GLU A 1 207 ? 6.502 12.033 -7.339 1.00 93.44 207 GLU A CA 1
ATOM 1656 C C . GLU A 1 207 ? 5.921 13.021 -8.336 1.00 93.44 207 GLU A C 1
ATOM 1658 O O . GLU A 1 207 ? 5.445 12.641 -9.407 1.00 93.44 207 GLU A O 1
ATOM 1663 N N . LEU A 1 208 ? 5.935 14.294 -7.958 1.00 90.19 208 LEU A N 1
ATOM 1664 C CA . LEU A 1 208 ? 5.434 15.358 -8.810 1.00 90.19 208 LEU A CA 1
ATOM 1665 C C . LEU A 1 208 ? 6.569 15.949 -9.642 1.00 90.19 208 LEU A C 1
ATOM 1667 O O . LEU A 1 208 ? 7.685 16.107 -9.121 1.00 90.19 208 LEU A O 1
ATOM 1671 N N . PRO A 1 209 ? 6.291 16.302 -10.909 1.00 83.94 209 PRO A N 1
ATOM 1672 C CA . PRO A 1 209 ? 7.252 17.013 -11.730 1.00 83.94 209 PRO A CA 1
ATOM 1673 C C . PRO A 1 209 ? 7.567 18.373 -11.097 1.00 83.94 209 PRO A C 1
ATOM 1675 O O . PRO A 1 209 ? 6.721 18.996 -10.456 1.00 83.94 209 PRO A O 1
ATOM 1678 N N . LYS A 1 210 ? 8.809 18.831 -11.270 1.00 80.00 210 LYS A N 1
ATOM 1679 C CA . LYS A 1 210 ? 9.263 20.142 -10.776 1.00 80.00 210 LYS A CA 1
ATOM 1680 C C . LYS A 1 210 ? 8.560 21.300 -11.473 1.00 80.00 210 LYS A C 1
ATOM 1682 O O . LYS A 1 210 ? 8.290 22.316 -10.841 1.00 80.00 210 LYS A O 1
ATOM 1687 N N . ASP A 1 211 ? 8.253 21.099 -12.747 1.00 79.00 211 ASP A N 1
ATOM 1688 C CA . ASP A 1 211 ? 7.583 22.045 -13.616 1.00 79.00 211 ASP A CA 1
ATOM 1689 C C . ASP A 1 211 ? 6.552 21.260 -14.435 1.00 79.00 211 ASP A C 1
ATOM 1691 O O . ASP A 1 211 ? 6.880 20.231 -15.027 1.00 79.00 211 ASP A O 1
ATOM 1695 N N . GLY A 1 212 ? 5.295 21.697 -14.438 1.00 74.38 212 GLY A N 1
ATOM 1696 C CA . GLY A 1 212 ? 4.240 21.020 -15.186 1.00 74.38 212 GLY A CA 1
ATOM 1697 C C . GLY A 1 212 ? 2.836 21.328 -14.671 1.00 74.38 212 GLY A C 1
ATOM 1698 O O . GLY A 1 212 ? 2.686 21.949 -13.615 1.00 74.38 212 GLY A O 1
ATOM 1699 N N . PRO A 1 213 ? 1.799 20.921 -15.422 1.00 84.25 213 PRO A N 1
ATOM 1700 C CA . PRO A 1 213 ? 0.426 20.987 -14.941 1.00 84.25 213 PRO A CA 1
ATOM 1701 C C . PRO A 1 213 ? 0.229 20.066 -13.723 1.00 84.25 213 PRO A C 1
ATOM 1703 O O . PRO A 1 213 ? 1.029 19.149 -13.508 1.00 84.25 213 PRO A O 1
ATOM 1706 N N . PRO A 1 214 ? -0.851 20.262 -12.945 1.00 86.62 214 PRO A N 1
ATOM 1707 C CA . PRO A 1 214 ? -1.200 19.359 -11.856 1.00 86.62 214 PRO A CA 1
ATOM 1708 C C . PRO A 1 214 ? -1.274 17.902 -12.328 1.00 86.62 214 PRO A C 1
ATOM 1710 O O . PRO A 1 214 ? -1.916 17.597 -13.339 1.00 86.62 214 PRO A O 1
ATOM 1713 N N . LEU A 1 215 ? -0.654 16.987 -11.579 1.00 92.25 215 LEU A N 1
ATOM 1714 C CA . LEU A 1 215 ? -0.788 15.557 -11.851 1.00 92.25 215 LEU A CA 1
ATOM 1715 C C . LEU A 1 215 ? -2.202 15.125 -11.463 1.00 92.25 215 LEU A C 1
ATOM 1717 O O . LEU A 1 215 ? -2.633 15.381 -10.342 1.00 92.25 215 LEU A O 1
ATOM 1721 N N . THR A 1 216 ? -2.918 14.455 -12.364 1.00 94.50 216 THR A N 1
ATOM 1722 C CA . THR A 1 216 ? -4.256 13.921 -12.075 1.00 94.50 216 THR A CA 1
ATOM 1723 C C . THR A 1 216 ? -4.224 12.401 -12.016 1.00 94.50 216 THR A C 1
ATOM 1725 O O . THR A 1 216 ? -3.703 11.745 -12.915 1.00 94.50 216 THR A O 1
ATOM 1728 N N . ILE A 1 217 ? -4.806 11.844 -10.957 1.00 95.00 217 ILE A N 1
ATOM 1729 C CA . ILE A 1 217 ? -5.014 10.411 -10.764 1.00 95.00 217 ILE A CA 1
ATOM 1730 C C . ILE A 1 217 ? -6.516 10.159 -10.692 1.00 95.00 217 ILE A C 1
ATOM 1732 O O . ILE A 1 217 ? -7.193 10.705 -9.822 1.00 95.00 217 ILE A O 1
ATOM 1736 N N . SER A 1 218 ? -7.029 9.288 -11.552 1.00 94.94 218 SER A N 1
ATOM 1737 C CA . SER A 1 218 ? -8.435 8.882 -11.528 1.00 94.94 218 SER A CA 1
ATOM 1738 C C . SER A 1 218 ? -8.552 7.430 -11.082 1.00 94.94 218 SER A C 1
ATOM 1740 O O . SER A 1 218 ? -7.940 6.539 -11.664 1.00 94.94 218 SER A O 1
ATOM 1742 N N . LEU A 1 219 ? -9.326 7.198 -10.024 1.00 92.56 219 LEU A N 1
ATOM 1743 C CA . LEU A 1 219 ? -9.660 5.870 -9.529 1.00 92.56 219 LEU A CA 1
ATOM 1744 C C . LEU A 1 219 ? -10.971 5.398 -10.151 1.00 92.56 219 LEU A C 1
ATOM 1746 O O . LEU A 1 219 ? -12.031 5.967 -9.890 1.00 92.56 219 LEU A O 1
ATOM 1750 N N . GLU A 1 220 ? -10.903 4.318 -10.921 1.00 88.44 220 GLU A N 1
ATOM 1751 C CA . GLU A 1 220 ? -12.091 3.666 -11.486 1.00 88.44 220 GLU A CA 1
ATOM 1752 C C . GLU A 1 220 ? -12.801 2.776 -10.461 1.00 88.44 220 GLU A C 1
ATOM 1754 O O . GLU A 1 220 ? -14.020 2.626 -10.491 1.00 88.44 220 GLU A O 1
ATOM 1759 N N . SER A 1 221 ? -12.040 2.195 -9.530 1.00 86.00 221 SER A N 1
ATOM 1760 C CA . SER A 1 221 ? -12.557 1.341 -8.463 1.00 86.00 221 SER A CA 1
ATOM 1761 C C . SER A 1 221 ? -11.711 1.464 -7.195 1.00 86.00 221 SER A C 1
ATOM 1763 O O . SER A 1 221 ? -10.571 1.926 -7.228 1.00 86.00 221 SER A O 1
ATOM 1765 N N . LEU A 1 222 ? -12.266 1.019 -6.066 1.00 84.00 222 LEU A N 1
ATOM 1766 C CA . LEU A 1 222 ? -11.555 0.937 -4.782 1.00 84.00 222 LEU A CA 1
ATOM 1767 C C . LEU A 1 222 ? -10.796 -0.388 -4.589 1.00 84.00 222 LEU A C 1
ATOM 1769 O O . LEU A 1 222 ? -10.299 -0.667 -3.494 1.00 84.00 222 LEU A O 1
ATOM 1773 N N . GLN A 1 223 ? -10.737 -1.229 -5.624 1.00 77.31 223 GLN A N 1
ATOM 1774 C CA . GLN A 1 223 ? -9.957 -2.461 -5.599 1.00 77.31 223 GLN A CA 1
ATOM 1775 C C . GLN A 1 223 ? -8.477 -2.161 -5.873 1.00 77.31 223 GLN A C 1
ATOM 1777 O O . GLN A 1 223 ? -8.166 -1.172 -6.540 1.00 77.31 223 GLN A O 1
ATOM 1782 N N . PRO A 1 224 ? -7.542 -2.990 -5.372 1.00 61.81 224 PRO A N 1
ATOM 1783 C CA . PRO A 1 224 ? -6.131 -2.844 -5.700 1.00 61.81 224 PRO A CA 1
ATOM 1784 C C . PRO A 1 224 ? -5.923 -2.898 -7.216 1.00 61.81 224 PRO A C 1
ATOM 1786 O O . PRO A 1 224 ? -6.113 -3.938 -7.839 1.00 61.81 224 PRO A O 1
ATOM 1789 N N . GLN A 1 225 ? -5.518 -1.774 -7.802 1.00 59.38 225 GLN A N 1
ATOM 1790 C CA . GLN A 1 225 ? -5.101 -1.696 -9.197 1.00 59.38 225 GLN A CA 1
ATOM 1791 C C . GLN A 1 225 ? -3.582 -1.534 -9.265 1.00 59.38 225 GLN A C 1
ATOM 1793 O O . GLN A 1 225 ? -2.969 -0.781 -8.498 1.00 59.38 225 GLN A O 1
ATOM 1798 N N . THR A 1 226 ? -2.956 -2.258 -10.185 1.00 54.41 226 THR A N 1
ATOM 1799 C CA . THR A 1 226 ? -1.546 -2.081 -10.529 1.00 54.41 226 THR A CA 1
ATOM 1800 C C . THR A 1 226 ? -1.395 -0.837 -11.403 1.00 54.41 226 THR A C 1
ATOM 1802 O O . THR A 1 226 ? -2.060 -0.736 -12.431 1.00 54.41 226 THR A O 1
ATOM 1805 N N . ARG A 1 227 ? -0.518 0.106 -11.023 1.00 44.75 227 ARG A N 1
ATOM 1806 C CA . ARG A 1 227 ? -0.100 1.179 -11.940 1.00 44.75 227 ARG A CA 1
ATOM 1807 C C . ARG A 1 227 ? 0.625 0.512 -13.123 1.00 44.75 227 ARG A C 1
ATOM 1809 O O . ARG A 1 227 ? 1.440 -0.377 -12.863 1.00 44.75 227 ARG A O 1
ATOM 1816 N N . PRO A 1 228 ? 0.374 0.911 -14.382 1.00 42.59 228 PRO A N 1
ATOM 1817 C CA . PRO A 1 228 ? 1.272 0.566 -15.480 1.00 42.59 228 PRO A CA 1
ATOM 1818 C C . PRO A 1 228 ? 2.707 0.946 -15.092 1.00 42.59 228 PRO A C 1
ATOM 1820 O O . PRO A 1 228 ? 2.906 1.955 -14.408 1.00 42.59 228 PRO A O 1
ATOM 1823 N N . ALA A 1 229 ? 3.703 0.142 -15.467 1.00 39.66 229 ALA A N 1
ATOM 1824 C CA . ALA A 1 229 ? 5.095 0.493 -15.203 1.00 39.66 229 ALA A CA 1
ATOM 1825 C C . ALA A 1 229 ? 5.370 1.907 -15.746 1.00 39.66 229 ALA A C 1
ATOM 1827 O O . ALA A 1 229 ? 4.985 2.218 -16.873 1.00 39.66 229 ALA A O 1
ATOM 1828 N N . ALA A 1 230 ? 5.973 2.780 -14.931 1.00 37.69 230 ALA A N 1
ATOM 1829 C CA . ALA A 1 230 ? 6.410 4.078 -15.431 1.00 37.69 230 ALA A CA 1
ATOM 1830 C C . ALA A 1 230 ? 7.420 3.838 -16.568 1.00 37.69 230 ALA A C 1
ATOM 1832 O O . ALA A 1 230 ? 8.261 2.943 -16.418 1.00 37.69 230 ALA A O 1
ATOM 1833 N N . PRO A 1 231 ? 7.350 4.595 -17.678 1.00 30.66 231 PRO A N 1
ATOM 1834 C CA . PRO A 1 231 ? 8.362 4.511 -18.719 1.00 30.66 231 PRO A CA 1
ATOM 1835 C C . PRO A 1 231 ? 9.737 4.771 -18.103 1.00 30.66 231 PRO A C 1
ATOM 1837 O O . PRO A 1 231 ? 9.880 5.526 -17.132 1.00 30.66 231 PRO A O 1
ATOM 1840 N N . SER A 1 232 ? 10.745 4.082 -18.626 1.00 36.41 232 SER A N 1
ATOM 1841 C CA . SER A 1 232 ? 12.110 4.223 -18.136 1.00 36.41 232 SER A CA 1
ATOM 1842 C C . SER A 1 232 ? 12.536 5.690 -18.291 1.00 36.41 232 SER A C 1
ATOM 1844 O O . SER A 1 232 ? 12.146 6.323 -19.271 1.00 36.41 232 SER A O 1
ATOM 1846 N N . PRO A 1 233 ? 13.380 6.259 -17.410 1.00 37.12 233 PRO A N 1
ATOM 1847 C CA . PRO A 1 233 ? 13.940 7.601 -17.608 1.00 37.12 233 PRO A CA 1
ATOM 1848 C C . PRO A 1 233 ? 14.650 7.794 -18.963 1.00 37.12 233 PRO A C 1
ATOM 1850 O O . PRO A 1 233 ? 14.926 8.923 -19.351 1.00 37.12 233 PRO A O 1
ATOM 1853 N N . ALA A 1 234 ? 14.948 6.704 -19.680 1.00 41.38 234 ALA A N 1
ATOM 1854 C CA . ALA A 1 234 ? 15.471 6.721 -21.043 1.00 41.38 234 ALA A CA 1
ATOM 1855 C C . ALA A 1 234 ? 14.433 7.136 -22.108 1.00 41.38 234 ALA A C 1
ATOM 1857 O O . ALA A 1 234 ? 14.818 7.681 -23.139 1.00 41.38 234 ALA A O 1
ATOM 1858 N N . ASP A 1 235 ? 13.140 6.941 -21.850 1.00 38.78 235 ASP A N 1
ATOM 1859 C CA . ASP A 1 235 ? 12.065 7.235 -22.807 1.00 38.78 235 ASP A CA 1
ATOM 1860 C C . ASP A 1 235 ? 11.634 8.712 -22.759 1.00 38.78 235 ASP A C 1
ATOM 1862 O O . ASP A 1 235 ? 10.968 9.194 -23.664 1.00 38.78 235 ASP A O 1
ATOM 1866 N N . ALA A 1 236 ? 12.049 9.459 -21.726 1.00 38.56 236 ALA A N 1
ATOM 1867 C CA . ALA A 1 236 ? 11.795 10.898 -21.587 1.00 38.56 236 ALA A CA 1
ATOM 1868 C C . ALA A 1 236 ? 12.904 11.781 -22.200 1.00 38.56 236 ALA A C 1
ATOM 1870 O O . ALA A 1 236 ? 12.852 13.003 -22.081 1.00 38.56 236 ALA A O 1
ATOM 1871 N N . ALA A 1 237 ? 13.924 11.170 -22.813 1.00 39.94 237 ALA A N 1
ATOM 1872 C CA . ALA A 1 237 ? 15.059 11.858 -23.437 1.00 39.94 237 ALA A CA 1
ATOM 1873 C C . ALA A 1 237 ? 15.095 11.703 -24.970 1.00 39.94 237 ALA A C 1
ATOM 1875 O O . ALA A 1 237 ? 16.114 12.001 -25.590 1.00 39.94 237 ALA A O 1
ATOM 1876 N N . SER A 1 238 ? 14.004 11.219 -25.569 1.00 41.97 238 SER A N 1
ATOM 1877 C CA . SER A 1 238 ? 13.856 11.068 -27.018 1.00 41.97 238 SER A CA 1
ATOM 1878 C C . SER A 1 238 ? 12.640 11.856 -27.504 1.00 41.97 238 SER A C 1
ATOM 1880 O O . SER A 1 238 ? 11.670 11.253 -27.937 1.00 41.97 238 SER A O 1
ATOM 1882 N N . ASP A 1 239 ? 12.697 13.182 -27.377 1.00 35.91 239 ASP A N 1
ATOM 1883 C CA . ASP A 1 239 ? 11.893 14.151 -28.137 1.00 35.91 239 ASP A CA 1
ATOM 1884 C C . ASP A 1 239 ? 12.681 15.465 -28.277 1.00 35.91 239 ASP A C 1
ATOM 1886 O O . ASP A 1 239 ? 13.270 15.916 -27.263 1.00 35.91 239 ASP A O 1
#

Secondary structure (DSSP, 8-state):
--------------------EEEEEE--TT--EEEEEEEESSSS-EEEPEEETTEEEEEEEPTT--EEEEEEETTS-EEEE---S-SS-PPPPSS-PBPPHHHHHHHHHHHHS--TT-SEEEEEEEEEBSSEEEEEEEEEE-SPPTT--S--EEEEEEEEEEEEETTEEEEPTT--EEEEEEEESSHHHHHHHHTTEEEEGGGSSB---SSSSPEEEE-S-SS--PPPPPPPTTGGG--

Radius of gyration: 22.73 Å; chains: 1; bounding box: 62×82×58 Å